Protein AF-A0A095WW84-F1 (afdb_monomer)

Radius of gyration: 26.19 Å; Cα contacts (8 Å, |Δi|>4): 298; chains: 1; bounding box: 49×63×88 Å

Mean predicted aligned error: 9.12 Å

Nearest PDB structures (foldseek):
  7bkb-assembly1_C  TM=4.449E-01  e=4.619E-02  Methanospirillum hungatei JF-1
  5odh-assembly1_C  TM=4.841E-01  e=8.451E-02  Methanothermococcus thermolithotrophicus DSM 2095
  5odc-assembly1_I  TM=5.673E-01  e=2.829E-01  Methanothermococcus thermolithotrophicus DSM 2095

Sequence (261 aa):
DHNAFEQLQKEIAPDNLEIGLRRPAAKPIPAATGFQFRHDDADFTTAVHRCTGVSKCRADNSGGGEFMCPSFNATKNEIDSTRGRARVLEELANGELIATWDDPRVTRALDLCLACKACAADCPAGIDMAKYRSEVYYRRYRGKVRPASHYLLGRLPVWTRLTATIPGMAAISNTAMKIPPIRNLAFKIAGIDARRQMPHLQSHLFNNWAPKHTCARKTSSVPRSDNGKKYVVLWADSFSQSINDEGARDMIEVLVLAGYT

pLDDT: mean 86.77, std 11.64, range [49.22, 96.88]

Structure (mmCIF, N/CA/C/O backbone):
data_AF-A0A095WW84-F1
#
_entry.id   AF-A0A095WW84-F1
#
loop_
_atom_site.group_PDB
_atom_site.id
_atom_site.type_symbol
_atom_site.label_atom_id
_atom_site.label_alt_id
_atom_site.label_comp_id
_atom_site.label_asym_id
_atom_site.label_entity_id
_atom_site.label_seq_id
_atom_site.pdbx_PDB_ins_code
_atom_site.Cartn_x
_atom_site.Cartn_y
_atom_site.Cartn_z
_atom_site.occupancy
_atom_site.B_iso_or_equiv
_atom_site.auth_seq_id
_atom_site.auth_comp_id
_atom_site.auth_asym_id
_atom_site.auth_atom_id
_atom_site.pdbx_PDB_model_num
ATOM 1 N N . ASP A 1 1 ? 6.947 -35.784 -57.162 1.00 61.34 1 ASP A N 1
ATOM 2 C CA . ASP A 1 1 ? 6.371 -34.640 -56.419 1.00 61.34 1 ASP A CA 1
ATOM 3 C C . ASP A 1 1 ? 6.353 -34.743 -54.898 1.00 61.34 1 ASP A C 1
ATOM 5 O O . ASP A 1 1 ? 6.076 -33.741 -54.255 1.00 61.34 1 ASP A O 1
ATOM 9 N N . HIS A 1 2 ? 6.726 -35.874 -54.286 1.00 61.28 2 HIS A N 1
ATOM 10 C CA . HIS A 1 2 ? 6.830 -35.958 -52.820 1.00 61.28 2 HIS A CA 1
ATOM 11 C C . HIS A 1 2 ? 7.947 -35.060 -52.250 1.00 61.28 2 HIS A C 1
ATOM 13 O O . HIS A 1 2 ? 7.729 -34.347 -51.279 1.00 61.28 2 HIS A O 1
ATOM 19 N N . ASN A 1 3 ? 9.093 -34.998 -52.944 1.00 72.69 3 ASN A N 1
ATOM 20 C CA . ASN A 1 3 ? 10.236 -34.164 -52.553 1.00 72.69 3 ASN A CA 1
ATOM 21 C C . ASN A 1 3 ? 9.911 -32.664 -52.520 1.00 72.69 3 ASN A C 1
ATOM 23 O O . ASN A 1 3 ? 10.323 -31.974 -51.599 1.00 72.69 3 ASN A O 1
ATOM 27 N N . ALA A 1 4 ? 9.145 -32.158 -53.493 1.00 73.50 4 ALA A N 1
ATOM 28 C CA . ALA A 1 4 ? 8.800 -30.736 -53.557 1.00 73.50 4 ALA A CA 1
ATOM 29 C C . ALA A 1 4 ? 7.886 -30.314 -52.394 1.00 73.50 4 ALA A C 1
ATOM 31 O O . ALA A 1 4 ? 8.023 -29.215 -51.864 1.00 73.50 4 ALA A O 1
ATOM 32 N N . PHE A 1 5 ? 6.986 -31.204 -51.966 1.00 74.31 5 PHE A N 1
ATOM 33 C CA . PHE A 1 5 ? 6.081 -30.955 -50.846 1.00 74.31 5 PHE A CA 1
ATOM 34 C C . PHE A 1 5 ? 6.809 -30.986 -49.493 1.00 74.31 5 PHE A C 1
ATOM 36 O O . PHE A 1 5 ? 6.546 -30.151 -48.632 1.00 74.31 5 PHE A O 1
ATOM 43 N N . GLU A 1 6 ? 7.771 -31.896 -49.323 1.00 75.88 6 GLU A N 1
ATOM 44 C CA . GLU A 1 6 ? 8.613 -31.987 -48.121 1.00 75.88 6 GLU A CA 1
ATOM 45 C C . GLU A 1 6 ? 9.547 -30.772 -47.977 1.00 75.88 6 GLU A C 1
ATOM 47 O O . GLU A 1 6 ? 9.794 -30.278 -46.874 1.00 75.88 6 GLU A O 1
ATOM 52 N N . GLN A 1 7 ? 10.028 -30.247 -49.107 1.00 73.88 7 GLN A N 1
ATOM 53 C CA . GLN A 1 7 ? 10.857 -29.044 -49.165 1.00 73.88 7 GLN A CA 1
ATOM 54 C C . GLN A 1 7 ? 10.047 -27.788 -48.814 1.00 73.88 7 GLN A C 1
ATOM 56 O O . GLN A 1 7 ? 10.469 -27.016 -47.957 1.00 73.88 7 GLN A O 1
ATOM 61 N N . LEU A 1 8 ? 8.832 -27.659 -49.362 1.00 73.06 8 LEU A N 1
ATOM 62 C CA . LEU A 1 8 ? 7.867 -26.619 -48.980 1.00 73.06 8 LEU A CA 1
ATOM 63 C C . LEU A 1 8 ? 7.474 -26.701 -47.499 1.00 73.06 8 LEU A C 1
ATOM 65 O O . LEU A 1 8 ? 7.369 -25.672 -46.837 1.00 73.06 8 LEU A O 1
ATOM 69 N N . GLN A 1 9 ? 7.296 -27.905 -46.944 1.00 72.56 9 GLN A N 1
ATOM 7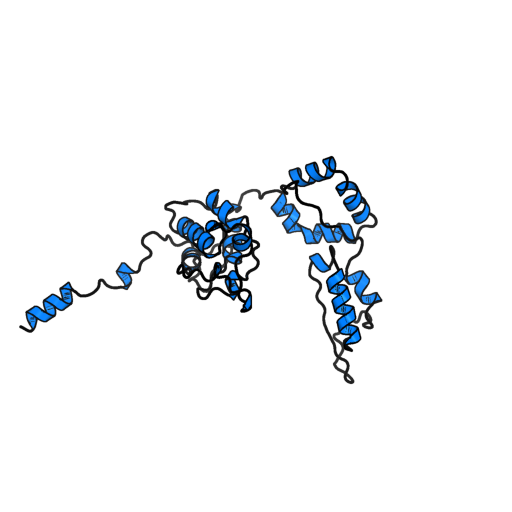0 C CA . GLN A 1 9 ? 7.023 -28.075 -45.514 1.00 72.56 9 GLN A CA 1
ATOM 71 C C . GLN A 1 9 ? 8.192 -27.638 -44.632 1.00 72.56 9 GLN A C 1
ATOM 73 O O . GLN A 1 9 ? 7.942 -27.094 -43.564 1.00 72.56 9 GLN A O 1
ATOM 78 N N . LYS A 1 10 ? 9.445 -27.838 -45.056 1.00 72.44 10 LYS A N 1
ATOM 79 C CA . LYS A 1 10 ? 10.624 -27.320 -44.344 1.00 72.44 10 LYS A CA 1
ATOM 80 C C . LYS A 1 10 ? 10.773 -25.805 -44.459 1.00 72.44 10 LYS A C 1
ATOM 82 O O . LYS A 1 10 ? 11.218 -25.187 -43.502 1.00 72.44 10 LYS A O 1
ATOM 87 N N . GLU A 1 11 ? 10.409 -25.221 -45.597 1.00 73.06 11 GLU A N 1
ATOM 88 C CA . GLU A 1 11 ? 10.490 -23.771 -45.825 1.00 73.06 11 GLU A CA 1
ATOM 89 C C . GLU A 1 11 ? 9.361 -22.991 -45.136 1.00 73.06 11 GLU A C 1
ATOM 91 O O . GLU A 1 11 ? 9.573 -21.859 -44.712 1.00 73.06 11 GLU A O 1
ATOM 96 N N . ILE A 1 12 ? 8.175 -23.595 -44.992 1.00 73.94 12 ILE A N 1
ATOM 97 C CA . ILE A 1 12 ? 7.017 -23.013 -44.286 1.00 73.94 12 ILE A CA 1
ATOM 98 C C . ILE A 1 12 ? 6.960 -23.486 -42.821 1.00 73.94 12 ILE A C 1
ATOM 100 O O . ILE A 1 12 ? 6.108 -23.030 -42.055 1.00 73.94 12 ILE A O 1
ATOM 104 N N . ALA A 1 13 ? 7.846 -24.402 -42.407 1.00 71.12 13 ALA A N 1
ATOM 105 C CA . ALA A 1 13 ? 7.902 -24.863 -41.026 1.00 71.12 13 ALA A CA 1
ATOM 106 C C . ALA A 1 13 ? 8.062 -23.640 -40.114 1.00 71.12 13 ALA A C 1
ATOM 108 O O . ALA A 1 13 ? 9.012 -22.876 -40.298 1.00 71.12 13 ALA A O 1
ATOM 109 N N . PRO A 1 14 ? 7.143 -23.421 -39.156 1.00 65.50 14 PRO A N 1
ATOM 110 C CA . PRO A 1 14 ? 7.291 -22.318 -38.228 1.00 65.50 14 PRO A CA 1
ATOM 111 C C . PRO A 1 14 ? 8.633 -22.470 -37.518 1.00 65.50 14 PRO A C 1
ATOM 113 O O . PRO A 1 14 ? 9.007 -23.587 -37.138 1.00 65.50 14 PRO A O 1
ATOM 116 N N . ASP A 1 15 ? 9.342 -21.353 -37.338 1.00 67.44 15 ASP A N 1
ATOM 117 C CA . ASP A 1 15 ? 10.521 -21.315 -36.481 1.00 67.44 15 ASP A CA 1
ATOM 118 C C . ASP A 1 15 ? 10.207 -22.051 -35.181 1.00 67.44 15 ASP A C 1
ATOM 120 O O . ASP A 1 15 ? 9.086 -21.961 -34.665 1.00 67.44 15 ASP A O 1
ATOM 124 N N . ASN A 1 16 ? 11.185 -22.791 -34.651 1.00 62.44 16 ASN A N 1
ATOM 125 C CA . ASN A 1 16 ? 10.994 -23.491 -33.389 1.00 62.44 16 ASN A CA 1
ATOM 126 C C . ASN A 1 16 ? 10.462 -22.481 -32.359 1.00 62.44 16 ASN A C 1
ATOM 128 O O . ASN A 1 16 ? 11.159 -21.529 -31.993 1.00 62.44 16 ASN A O 1
ATOM 132 N N . LEU A 1 17 ? 9.211 -22.684 -31.930 1.00 56.12 17 LEU A N 1
ATOM 133 C CA . LEU A 1 17 ? 8.488 -21.794 -31.024 1.00 56.12 17 LEU A CA 1
ATOM 134 C C . LEU A 1 17 ? 9.323 -21.503 -29.773 1.00 56.12 17 LEU A C 1
ATOM 136 O O . LEU A 1 17 ? 9.301 -20.388 -29.269 1.00 56.12 17 LEU A O 1
ATOM 140 N N . GLU A 1 18 ? 10.144 -22.450 -29.321 1.00 53.50 18 GLU A N 1
ATOM 141 C CA . GLU A 1 18 ? 11.030 -22.290 -28.164 1.00 53.50 18 GLU A CA 1
ATOM 142 C C . GLU A 1 18 ? 12.174 -21.280 -28.381 1.00 53.50 18 GLU A C 1
ATOM 144 O O . GLU A 1 18 ? 12.674 -20.683 -27.424 1.00 53.50 18 GLU A O 1
ATOM 149 N N . ILE A 1 19 ? 12.586 -21.065 -29.633 1.00 53.56 19 ILE A N 1
ATOM 150 C CA . ILE A 1 19 ? 13.643 -20.122 -30.021 1.00 53.56 19 ILE A CA 1
ATOM 151 C C . ILE A 1 19 ? 13.053 -18.714 -30.222 1.00 53.56 19 ILE A C 1
ATOM 153 O O . ILE A 1 19 ? 13.682 -17.732 -29.822 1.00 53.56 19 ILE A O 1
ATOM 157 N N . GLY A 1 20 ? 11.831 -18.614 -30.764 1.00 49.81 20 GLY A N 1
ATOM 158 C CA . GLY A 1 20 ? 11.140 -17.349 -31.065 1.00 49.81 20 GLY A CA 1
ATOM 159 C C . GLY A 1 20 ? 10.224 -16.791 -29.962 1.00 49.81 20 GLY A C 1
ATOM 160 O O . GLY A 1 20 ? 9.920 -15.602 -29.972 1.00 49.81 20 GLY A O 1
ATOM 161 N N . LEU A 1 21 ? 9.808 -17.599 -28.977 1.00 53.41 21 LEU A N 1
ATOM 162 C CA . LEU A 1 21 ? 8.986 -17.154 -27.832 1.00 53.41 21 LEU A CA 1
ATOM 163 C C . LEU A 1 21 ? 9.795 -16.461 -26.725 1.00 53.41 21 LEU A C 1
ATOM 165 O O . LEU A 1 21 ? 9.238 -16.063 -25.696 1.00 53.41 21 LEU A O 1
ATOM 169 N N . ARG A 1 22 ? 11.113 -16.309 -26.892 1.00 51.91 22 ARG A N 1
ATOM 170 C CA . ARG A 1 22 ? 11.933 -15.592 -25.914 1.00 51.91 22 ARG A CA 1
ATOM 171 C C . ARG A 1 22 ? 11.540 -14.127 -25.907 1.00 51.91 22 ARG A C 1
ATOM 173 O O . ARG A 1 22 ? 11.570 -13.474 -26.937 1.00 51.91 22 ARG A O 1
ATOM 180 N N . ARG A 1 23 ? 11.238 -13.615 -24.713 1.00 62.53 23 ARG A N 1
ATOM 181 C CA . ARG A 1 23 ? 11.139 -12.183 -24.405 1.00 62.53 23 ARG A CA 1
ATOM 182 C C . ARG A 1 23 ? 12.504 -11.552 -24.731 1.00 62.53 23 ARG A C 1
ATOM 184 O O . ARG A 1 23 ? 13.394 -11.654 -23.888 1.00 62.53 23 ARG A O 1
ATOM 191 N N . PRO A 1 24 ? 12.728 -10.951 -25.915 1.00 54.94 24 PRO A N 1
ATOM 192 C CA . PRO A 1 24 ? 14.089 -10.762 -26.432 1.00 54.94 24 PRO A CA 1
ATOM 193 C C . PRO A 1 24 ? 14.932 -9.812 -25.570 1.00 54.94 24 PRO A C 1
ATOM 195 O O . PRO A 1 24 ? 16.156 -9.896 -25.571 1.00 54.94 24 PRO A O 1
ATOM 198 N N . ALA A 1 25 ? 14.266 -8.943 -24.803 1.00 67.06 25 ALA A N 1
ATOM 199 C CA . ALA A 1 25 ? 14.881 -7.918 -23.970 1.00 67.06 25 ALA A CA 1
ATOM 200 C C . ALA A 1 25 ? 14.844 -8.203 -22.456 1.00 67.06 25 ALA A C 1
ATOM 202 O O . ALA A 1 25 ? 15.507 -7.504 -21.694 1.00 67.06 25 ALA A O 1
ATOM 203 N N . ALA A 1 26 ? 14.085 -9.199 -21.986 1.00 75.38 26 ALA A N 1
ATOM 204 C CA . ALA A 1 26 ? 13.805 -9.346 -20.557 1.00 75.38 26 ALA A CA 1
ATOM 205 C C . ALA A 1 26 ? 14.960 -10.054 -19.829 1.00 75.38 26 ALA A C 1
ATOM 207 O O . ALA A 1 26 ? 15.144 -11.266 -19.956 1.00 75.38 26 ALA A O 1
ATOM 208 N N . LYS A 1 27 ? 15.748 -9.305 -19.047 1.00 83.88 27 LYS A N 1
ATOM 209 C CA . LYS A 1 27 ? 16.863 -9.864 -18.268 1.00 83.88 27 LYS A CA 1
ATOM 210 C C . LYS A 1 27 ? 16.321 -10.561 -17.015 1.00 83.88 27 LYS A C 1
ATOM 212 O O . LYS A 1 27 ? 15.473 -9.975 -16.342 1.00 83.88 27 LYS A O 1
ATOM 217 N N . PRO A 1 28 ? 16.805 -11.761 -16.645 1.00 89.69 28 PRO A N 1
ATOM 218 C CA . PRO A 1 28 ? 16.425 -12.388 -15.382 1.00 89.69 28 PRO A CA 1
ATOM 219 C C . PRO A 1 28 ? 16.780 -11.498 -14.186 1.00 89.69 28 PRO A C 1
ATOM 221 O O . PRO A 1 28 ? 17.903 -10.999 -14.073 1.00 89.69 28 PRO A O 1
ATOM 224 N N . ILE A 1 29 ? 15.829 -11.318 -13.274 1.00 92.25 29 ILE A N 1
ATOM 225 C CA . ILE A 1 29 ? 15.988 -10.605 -12.007 1.00 92.25 29 ILE A CA 1
ATOM 226 C C . ILE A 1 29 ? 15.640 -11.603 -10.894 1.00 92.25 29 ILE A C 1
ATOM 228 O O . ILE A 1 29 ? 14.519 -11.596 -10.371 1.00 92.25 29 ILE A O 1
ATOM 232 N N . PRO A 1 30 ? 16.601 -12.456 -10.492 1.00 92.62 30 PRO A N 1
ATOM 233 C CA . PRO A 1 30 ? 16.337 -13.492 -9.509 1.00 92.62 30 PRO A CA 1
ATOM 234 C C . PRO A 1 30 ? 15.879 -12.889 -8.180 1.00 92.62 30 PRO A C 1
ATOM 236 O O . PRO A 1 30 ? 16.244 -11.763 -7.794 1.00 92.62 30 PRO A O 1
ATOM 239 N N . ALA A 1 31 ? 15.070 -13.666 -7.469 1.00 87.31 31 ALA A N 1
ATOM 240 C CA . ALA A 1 31 ? 14.654 -13.396 -6.112 1.00 87.31 31 ALA A CA 1
ATOM 241 C C . ALA A 1 31 ? 15.889 -13.118 -5.250 1.00 87.31 31 ALA A C 1
ATOM 243 O O . ALA A 1 31 ? 16.888 -13.835 -5.277 1.00 87.31 31 ALA A O 1
ATOM 244 N N . ALA A 1 32 ? 15.825 -12.025 -4.498 1.00 78.56 32 ALA A N 1
ATOM 245 C CA . ALA A 1 32 ? 16.851 -11.670 -3.529 1.00 78.56 32 ALA A CA 1
ATOM 246 C C . ALA A 1 32 ? 16.377 -12.076 -2.124 1.00 78.56 32 ALA A C 1
ATOM 248 O O . ALA A 1 32 ? 15.423 -12.828 -1.951 1.00 78.56 32 ALA A O 1
ATOM 249 N N . THR A 1 33 ? 16.967 -11.484 -1.090 1.00 82.81 33 THR A N 1
ATOM 250 C CA . THR A 1 33 ? 16.473 -11.523 0.299 1.00 82.81 33 THR A CA 1
ATOM 251 C C . THR A 1 33 ? 15.067 -10.914 0.500 1.00 82.81 33 THR A C 1
ATOM 253 O O . THR A 1 33 ? 14.604 -10.825 1.632 1.00 82.81 33 THR A O 1
ATOM 256 N N . GLY A 1 34 ? 14.408 -10.460 -0.572 1.00 85.94 34 GLY A N 1
ATOM 257 C CA . GLY A 1 34 ? 13.027 -9.980 -0.594 1.00 85.94 34 GLY A CA 1
ATOM 258 C C . GLY A 1 34 ? 12.025 -11.102 -0.885 1.00 85.94 34 GLY A C 1
ATOM 259 O O . GLY A 1 34 ? 12.078 -12.179 -0.288 1.00 85.94 34 GLY A O 1
ATOM 260 N N . PHE A 1 35 ? 11.081 -10.853 -1.795 1.00 93.88 35 PHE A N 1
ATOM 261 C CA . PHE A 1 35 ? 10.114 -11.876 -2.196 1.00 93.88 35 PHE A CA 1
ATOM 262 C C . PHE A 1 35 ? 10.771 -13.003 -3.002 1.00 93.88 35 PHE A C 1
ATOM 264 O O . PHE A 1 35 ? 11.618 -12.768 -3.856 1.00 93.88 35 PHE A O 1
ATOM 271 N N . GLN A 1 36 ? 10.318 -14.233 -2.747 1.00 93.12 36 GLN A N 1
ATOM 272 C CA . GLN A 1 36 ? 10.863 -15.459 -3.343 1.00 93.12 36 GLN A CA 1
ATOM 273 C C . GLN A 1 36 ? 10.260 -15.830 -4.703 1.00 93.12 36 GLN A C 1
ATOM 275 O O . GLN A 1 36 ? 10.740 -16.769 -5.313 1.00 93.12 36 GLN A O 1
ATOM 280 N N . PHE A 1 37 ? 9.181 -15.169 -5.145 1.00 94.38 37 PHE A N 1
ATOM 281 C CA . PHE A 1 37 ? 8.544 -15.404 -6.456 1.00 94.38 37 PHE A CA 1
ATOM 282 C C . PHE A 1 37 ? 8.373 -16.897 -6.826 1.00 94.38 37 PHE A C 1
ATOM 284 O O . PHE A 1 37 ? 8.655 -17.323 -7.937 1.00 94.38 37 PHE A O 1
ATOM 291 N N . ARG A 1 38 ? 7.902 -17.714 -5.869 1.00 92.94 38 ARG A N 1
ATOM 292 C CA . ARG A 1 38 ? 7.884 -19.191 -5.973 1.00 92.94 38 ARG A CA 1
ATOM 293 C C . ARG A 1 38 ? 7.082 -19.759 -7.149 1.00 92.94 38 ARG A C 1
ATOM 295 O O . ARG A 1 38 ? 7.321 -20.891 -7.534 1.00 92.94 38 ARG A O 1
ATOM 302 N N . HIS A 1 39 ? 6.121 -19.006 -7.674 1.00 92.12 39 HIS A N 1
ATOM 303 C CA . HIS A 1 39 ? 5.296 -19.414 -8.818 1.00 92.12 39 HIS A CA 1
ATOM 304 C C . HIS A 1 39 ? 5.827 -18.862 -10.153 1.00 92.12 39 HIS A C 1
ATOM 306 O O . HIS A 1 39 ? 5.143 -18.939 -11.168 1.00 92.12 39 HIS A O 1
ATOM 312 N N . ASP A 1 40 ? 6.998 -18.233 -10.127 1.00 94.00 40 ASP A N 1
ATOM 313 C CA . ASP A 1 40 ? 7.625 -17.501 -11.228 1.00 94.00 40 ASP A CA 1
ATOM 314 C C . ASP A 1 40 ? 9.102 -17.888 -11.339 1.00 94.00 40 ASP A C 1
ATOM 316 O O . ASP A 1 40 ? 9.949 -17.029 -11.550 1.00 94.00 40 ASP A O 1
ATOM 320 N N . ASP A 1 41 ? 9.428 -19.153 -11.056 1.00 92.25 41 ASP A N 1
ATOM 321 C CA . ASP A 1 41 ? 10.799 -19.681 -11.093 1.00 92.25 41 ASP A CA 1
ATOM 322 C C . ASP A 1 41 ? 11.805 -18.871 -10.257 1.00 92.25 41 ASP A C 1
ATOM 324 O O . ASP A 1 41 ? 12.984 -18.755 -10.583 1.00 92.25 41 ASP A O 1
ATOM 328 N N . ALA A 1 42 ? 11.319 -18.302 -9.148 1.00 94.94 42 ALA A N 1
ATOM 329 C CA . ALA A 1 42 ? 12.070 -17.397 -8.289 1.00 94.94 42 ALA A CA 1
ATOM 330 C C . ALA A 1 42 ? 12.643 -16.176 -9.033 1.00 94.94 42 ALA A C 1
ATOM 332 O O . ALA A 1 42 ? 13.725 -15.697 -8.701 1.00 94.94 42 ALA A O 1
ATOM 333 N N . ASP A 1 43 ? 11.904 -15.636 -10.002 1.00 94.12 43 ASP A N 1
ATOM 334 C CA . ASP A 1 43 ? 12.330 -14.526 -10.849 1.00 94.12 43 ASP A CA 1
ATOM 335 C C . ASP A 1 43 ? 11.273 -13.407 -10.919 1.00 94.12 43 ASP A C 1
ATOM 337 O O . ASP A 1 43 ? 10.100 -13.609 -11.244 1.00 94.12 43 ASP A O 1
ATOM 341 N N . PHE A 1 44 ? 11.700 -12.179 -10.613 1.00 94.81 44 PHE A N 1
ATOM 342 C CA . PHE A 1 44 ? 10.836 -11.000 -10.674 1.00 94.81 44 PHE A CA 1
ATOM 343 C C . PHE A 1 44 ? 10.429 -10.678 -12.114 1.00 94.81 44 PHE A C 1
ATOM 345 O O . PHE A 1 44 ? 9.288 -10.273 -12.347 1.00 94.81 44 PHE A O 1
ATOM 352 N N . THR A 1 45 ? 11.335 -10.885 -13.074 1.00 93.69 45 THR A N 1
ATOM 353 C CA . THR A 1 45 ? 11.070 -10.658 -14.499 1.00 93.69 45 THR A CA 1
ATOM 354 C C . THR A 1 45 ? 9.952 -11.582 -14.979 1.00 93.69 45 THR A C 1
ATOM 356 O O . THR A 1 45 ? 8.983 -11.142 -15.597 1.00 93.69 45 THR A O 1
ATOM 359 N N . THR A 1 46 ? 9.999 -12.858 -14.614 1.00 93.31 46 THR A N 1
ATOM 360 C CA . THR A 1 46 ? 8.921 -13.817 -14.878 1.00 93.31 46 THR A CA 1
ATOM 361 C C . THR A 1 46 ? 7.578 -13.343 -14.325 1.00 93.31 46 THR A C 1
ATOM 363 O O . THR A 1 46 ? 6.599 -13.308 -15.077 1.00 93.31 46 THR A O 1
ATOM 366 N N . ALA A 1 47 ? 7.561 -12.851 -13.083 1.00 95.25 47 ALA A N 1
ATOM 367 C CA . ALA A 1 47 ? 6.350 -12.382 -12.418 1.00 95.25 47 ALA A CA 1
ATOM 368 C C . ALA A 1 47 ? 5.697 -11.158 -13.084 1.00 95.25 47 ALA A C 1
ATOM 370 O O . ALA A 1 47 ? 4.488 -11.166 -13.326 1.00 95.25 47 ALA A O 1
ATOM 371 N N . VAL A 1 48 ? 6.457 -10.101 -13.392 1.00 94.50 48 VAL A N 1
ATOM 372 C CA . VAL A 1 48 ? 5.875 -8.852 -13.934 1.00 94.50 48 VAL A CA 1
ATOM 373 C C . VAL A 1 48 ? 5.315 -9.026 -15.344 1.00 94.50 48 VAL A C 1
ATOM 375 O O . VAL A 1 48 ? 4.289 -8.437 -15.675 1.00 94.50 48 VAL A O 1
ATOM 378 N N . HIS A 1 49 ? 5.922 -9.909 -16.132 1.00 93.44 49 HIS A N 1
ATOM 379 C CA . HIS A 1 49 ? 5.505 -10.227 -17.497 1.00 93.44 49 HIS A CA 1
ATOM 380 C C . HIS A 1 49 ? 4.368 -11.256 -17.583 1.00 93.44 49 HIS A C 1
ATOM 382 O O . HIS A 1 49 ? 4.025 -11.702 -18.677 1.00 93.44 49 HIS A O 1
ATOM 388 N N . ARG A 1 50 ? 3.745 -11.644 -16.463 1.00 93.62 50 ARG A N 1
ATOM 389 C CA . ARG A 1 50 ? 2.466 -12.367 -16.523 1.00 93.62 50 ARG A CA 1
ATOM 390 C C . ARG A 1 50 ? 1.361 -11.525 -17.161 1.00 93.62 50 ARG A C 1
ATOM 392 O O . ARG A 1 50 ? 0.381 -12.068 -17.658 1.00 93.62 50 ARG A O 1
ATOM 399 N N . CYS A 1 51 ? 1.485 -10.198 -17.127 1.00 94.50 51 CYS A N 1
ATOM 400 C CA . CYS A 1 51 ? 0.465 -9.291 -17.626 1.00 94.50 51 CYS A CA 1
ATOM 401 C C . CYS A 1 51 ? 0.321 -9.433 -19.146 1.00 94.50 51 CYS A C 1
ATOM 403 O O . CYS A 1 51 ? 1.171 -9.001 -19.911 1.00 94.50 51 CYS A O 1
ATOM 405 N N . THR A 1 52 ? -0.809 -9.979 -19.591 1.00 91.88 52 THR A N 1
ATOM 406 C CA . THR A 1 52 ? -1.125 -10.137 -21.021 1.00 91.88 52 THR A CA 1
ATOM 407 C C . THR A 1 52 ? -1.806 -8.912 -21.637 1.00 91.88 52 THR A C 1
ATOM 409 O O . THR A 1 52 ? -2.172 -8.921 -22.806 1.00 91.88 52 THR A O 1
ATOM 412 N N . GLY A 1 53 ? -2.040 -7.848 -20.859 1.00 91.31 53 GLY A N 1
ATOM 413 C CA . GLY A 1 53 ? -2.659 -6.616 -21.364 1.00 91.31 53 GLY A CA 1
ATOM 414 C C . GLY A 1 53 ? -4.188 -6.655 -21.532 1.00 91.31 53 GLY A C 1
ATOM 415 O O . GLY A 1 53 ? -4.767 -5.652 -21.950 1.00 91.31 53 GLY A O 1
ATOM 416 N N . VAL A 1 54 ? -4.860 -7.738 -21.116 1.00 91.50 54 VAL A N 1
ATOM 417 C CA . VAL A 1 54 ? -6.329 -7.947 -21.183 1.00 91.50 54 VAL A CA 1
ATOM 418 C C . VAL A 1 54 ? -7.185 -6.835 -20.554 1.00 91.50 54 VAL A C 1
ATOM 420 O O . VAL A 1 54 ? -8.366 -6.710 -20.848 1.00 91.50 54 VAL A O 1
ATOM 423 N N . SER A 1 55 ? -6.606 -5.971 -19.715 1.00 89.56 55 SER A N 1
ATOM 424 C CA . SER A 1 55 ? -7.260 -4.739 -19.238 1.00 89.56 55 SER A CA 1
ATOM 425 C C . SER A 1 55 ? -8.489 -4.923 -18.337 1.00 89.56 55 SER A C 1
ATOM 427 O O . SER A 1 55 ? -9.165 -3.935 -18.058 1.00 89.56 55 SER A O 1
ATOM 429 N N . LYS A 1 56 ? -8.730 -6.120 -17.776 1.00 89.88 56 LYS A N 1
ATOM 430 C CA . LYS A 1 56 ? -9.800 -6.353 -16.780 1.00 89.88 56 LYS A CA 1
ATOM 431 C C . LYS A 1 56 ? -9.749 -5.356 -15.615 1.00 89.88 56 LYS A C 1
ATOM 433 O O . LYS A 1 56 ? -10.770 -4.842 -15.193 1.00 89.88 56 LYS A O 1
ATOM 438 N N . CYS A 1 57 ? -8.549 -4.976 -15.171 1.00 90.62 57 CYS A N 1
ATOM 439 C CA . CYS A 1 57 ? -8.340 -3.999 -14.094 1.00 90.62 57 CYS A CA 1
ATOM 440 C C . CYS A 1 57 ? -8.856 -2.571 -14.378 1.00 90.62 57 CYS A C 1
ATOM 442 O O . CYS A 1 57 ? -8.788 -1.719 -13.487 1.00 90.62 57 CYS A O 1
ATOM 444 N N . ARG A 1 58 ? -9.271 -2.287 -15.620 1.00 90.56 58 ARG A N 1
ATOM 445 C CA . ARG A 1 58 ? -9.856 -1.014 -16.066 1.00 90.56 58 ARG A CA 1
ATOM 446 C C . ARG A 1 58 ? -11.356 -1.116 -16.330 1.00 90.56 58 ARG A C 1
ATOM 448 O O . ARG A 1 58 ? -11.989 -0.076 -16.475 1.00 90.56 58 ARG A O 1
ATOM 455 N N . ALA A 1 59 ? -11.887 -2.329 -16.466 1.00 88.25 59 ALA A N 1
ATOM 456 C CA . ALA A 1 59 ? -13.295 -2.538 -16.750 1.00 88.25 59 ALA A CA 1
ATOM 457 C C . ALA A 1 59 ? -14.126 -2.119 -15.534 1.00 88.25 59 ALA A C 1
ATOM 459 O O . ALA A 1 59 ? -13.763 -2.421 -14.394 1.00 88.25 59 ALA A O 1
ATOM 460 N N . ASP A 1 60 ? -15.213 -1.388 -15.775 1.00 84.88 60 ASP A N 1
ATOM 461 C CA . ASP A 1 60 ? -16.173 -1.066 -14.725 1.00 84.88 60 ASP A CA 1
ATOM 462 C C . ASP A 1 60 ? -17.142 -2.226 -14.547 1.00 84.88 60 ASP A C 1
ATOM 464 O O . ASP A 1 60 ? -18.212 -2.275 -15.145 1.00 84.88 60 ASP A O 1
ATOM 468 N N . ASN A 1 61 ? -16.716 -3.178 -13.725 1.00 81.88 61 ASN A N 1
ATOM 469 C CA . ASN A 1 61 ? -17.486 -4.365 -13.378 1.00 81.88 61 ASN A CA 1
ATOM 470 C C . ASN A 1 61 ? -17.931 -4.318 -11.908 1.00 81.88 61 ASN A C 1
ATOM 472 O O . ASN A 1 61 ? -18.166 -5.352 -11.281 1.00 81.88 61 ASN A O 1
ATOM 476 N N . SER A 1 62 ? -18.061 -3.105 -11.357 1.00 75.88 62 SER A N 1
ATOM 477 C CA . SER A 1 62 ? -18.438 -2.874 -9.959 1.00 75.88 62 SER A CA 1
ATOM 478 C C . SER A 1 62 ? -19.792 -3.503 -9.601 1.00 75.88 62 SER A C 1
ATOM 480 O O . SER A 1 62 ? -19.949 -4.038 -8.505 1.00 75.88 62 SER A O 1
ATOM 482 N N . GLY A 1 63 ? -20.738 -3.546 -10.548 1.00 77.25 63 GLY A N 1
ATOM 483 C CA . GLY A 1 63 ? -22.027 -4.233 -10.388 1.00 77.25 63 GLY A CA 1
ATOM 484 C C . GLY A 1 63 ? -21.938 -5.763 -10.276 1.00 77.25 63 GLY A C 1
ATOM 485 O O . GLY A 1 63 ? -22.863 -6.383 -9.761 1.00 77.25 63 GLY A O 1
ATOM 486 N N . GLY A 1 64 ? -20.833 -6.374 -10.718 1.00 78.88 64 GLY A N 1
ATOM 487 C CA . GLY A 1 64 ? -20.565 -7.813 -10.603 1.00 78.88 64 GLY A CA 1
ATOM 488 C C . GLY A 1 64 ? -19.703 -8.195 -9.396 1.00 78.88 64 GLY A C 1
ATOM 489 O O . GLY A 1 64 ? -19.304 -9.350 -9.282 1.00 78.88 64 GLY A O 1
ATOM 490 N N . GLY A 1 65 ? -19.377 -7.237 -8.518 1.00 77.44 65 GLY A N 1
ATOM 491 C CA . GLY A 1 65 ? -18.470 -7.449 -7.385 1.00 77.44 65 GLY A CA 1
ATOM 492 C C . GLY A 1 65 ? -16.989 -7.533 -7.769 1.00 77.44 65 GLY A C 1
ATOM 493 O O . GLY A 1 65 ? -16.163 -7.852 -6.917 1.00 77.44 65 GLY A O 1
ATOM 494 N N . GLU A 1 66 ? -16.640 -7.242 -9.025 1.00 78.06 66 GLU A N 1
ATOM 495 C CA . GLU A 1 66 ? -15.255 -7.242 -9.493 1.00 78.06 66 GLU A CA 1
ATOM 496 C C . GLU A 1 66 ? -14.584 -5.882 -9.282 1.00 78.06 66 GLU A C 1
ATOM 498 O O . GLU A 1 66 ? -15.216 -4.820 -9.273 1.00 78.06 66 GLU A O 1
ATOM 503 N N . PHE A 1 67 ? -13.263 -5.904 -9.143 1.00 83.44 67 PHE A N 1
ATOM 504 C CA . PHE A 1 67 ? -12.507 -4.731 -8.756 1.00 83.44 67 PHE A CA 1
ATOM 505 C C . PHE A 1 67 ? -11.921 -3.930 -9.924 1.00 83.44 67 PHE A C 1
ATOM 507 O O . PHE A 1 67 ? -11.094 -4.412 -10.705 1.00 83.44 67 PHE A O 1
ATOM 514 N N . MET A 1 68 ? -12.209 -2.627 -9.929 1.00 89.62 68 MET A N 1
ATOM 515 C CA . MET A 1 68 ? -11.417 -1.628 -10.650 1.00 89.62 68 MET A CA 1
ATOM 516 C C . MET A 1 68 ? -10.336 -1.037 -9.734 1.00 89.62 68 MET A C 1
ATOM 518 O O . MET A 1 68 ? -10.593 -0.712 -8.575 1.00 89.62 68 MET A O 1
ATOM 522 N N . CYS A 1 69 ? -9.122 -0.819 -10.261 1.00 91.31 69 CYS A N 1
ATOM 523 C CA . CYS A 1 69 ? -8.065 -0.159 -9.490 1.00 91.31 69 CYS A CA 1
ATOM 524 C C . CYS A 1 69 ? -8.519 1.233 -8.992 1.00 91.31 69 CYS A C 1
ATOM 526 O O . CYS A 1 69 ? -8.883 2.061 -9.827 1.00 91.31 69 CYS A O 1
ATOM 528 N N . PRO A 1 70 ? -8.441 1.570 -7.686 1.00 91.81 70 PRO A N 1
ATOM 529 C CA . PRO A 1 70 ? -9.054 2.787 -7.156 1.00 91.81 70 PRO A CA 1
ATOM 530 C C . PRO A 1 70 ? -8.279 4.028 -7.591 1.00 91.81 70 PRO A C 1
ATOM 532 O O . PRO A 1 70 ? -8.874 5.071 -7.840 1.00 91.81 70 PRO A O 1
ATOM 535 N N . SER A 1 71 ? -6.954 3.904 -7.742 1.00 93.44 71 SER A N 1
ATOM 536 C CA . SER A 1 71 ? -6.106 4.964 -8.286 1.00 93.44 71 SER A CA 1
ATOM 537 C C . SER A 1 71 ? -6.524 5.301 -9.715 1.00 93.44 71 SER A C 1
ATOM 539 O O . SER A 1 71 ? -6.778 6.461 -10.007 1.00 93.44 71 SER A O 1
ATOM 541 N N . PHE A 1 72 ? -6.674 4.289 -10.578 1.00 93.81 72 PHE A N 1
ATOM 542 C CA . PHE A 1 72 ? -7.172 4.487 -11.939 1.00 93.81 72 PHE A CA 1
ATOM 543 C C . PHE A 1 72 ? -8.602 5.023 -11.948 1.00 93.81 72 PHE A C 1
ATOM 545 O O . PHE A 1 72 ? -8.910 5.900 -12.744 1.00 93.81 72 PHE A O 1
ATOM 552 N N . ASN A 1 73 ? -9.476 4.545 -11.060 1.00 92.56 73 ASN A N 1
ATOM 553 C CA . ASN A 1 73 ? -10.839 5.051 -10.989 1.00 92.56 73 ASN A CA 1
ATOM 554 C C . ASN A 1 73 ? -10.865 6.558 -10.676 1.00 92.56 73 ASN A C 1
ATOM 556 O O . ASN A 1 73 ? -11.636 7.293 -11.286 1.00 92.56 73 ASN A O 1
ATOM 560 N N . ALA A 1 74 ? -9.979 7.016 -9.787 1.00 93.75 74 ALA A N 1
ATOM 561 C CA . ALA A 1 74 ? -9.859 8.421 -9.416 1.00 93.75 74 ALA A CA 1
ATOM 562 C C . ALA A 1 74 ? -9.168 9.285 -10.485 1.00 93.75 74 ALA A C 1
ATOM 564 O O . ALA A 1 74 ? -9.590 10.415 -10.712 1.00 93.75 74 ALA A O 1
ATOM 565 N N . THR A 1 75 ? -8.101 8.794 -11.124 1.00 94.69 75 THR A N 1
ATOM 566 C CA . THR A 1 75 ? -7.278 9.616 -12.033 1.00 94.69 75 THR A CA 1
ATOM 567 C C . THR A 1 75 ? -7.627 9.453 -13.506 1.00 94.69 75 THR A C 1
ATOM 569 O O . THR A 1 75 ? -7.311 10.333 -14.300 1.00 94.69 75 THR A O 1
ATOM 572 N N . LYS A 1 76 ? -8.214 8.312 -13.885 1.00 93.44 76 LYS A N 1
ATOM 573 C CA . LYS A 1 76 ? -8.430 7.842 -15.266 1.00 93.44 76 LYS A CA 1
ATOM 574 C C . LYS A 1 76 ? -7.157 7.787 -16.128 1.00 93.44 76 LYS A C 1
ATOM 576 O O . LYS A 1 76 ? -7.234 7.556 -17.333 1.00 93.44 76 LYS A O 1
ATOM 581 N N . ASN A 1 77 ? -5.979 7.912 -15.515 1.00 94.62 77 ASN A N 1
ATOM 582 C CA . ASN A 1 77 ? -4.692 7.833 -16.196 1.00 94.62 77 ASN A CA 1
ATOM 583 C C . ASN A 1 77 ? -4.224 6.384 -16.282 1.00 94.62 77 ASN A C 1
ATOM 585 O O . ASN A 1 77 ? -4.102 5.705 -15.266 1.00 94.62 77 ASN A O 1
ATOM 589 N N . GLU A 1 78 ? -3.876 5.922 -17.482 1.00 93.94 78 GLU A N 1
ATOM 590 C CA . GLU A 1 78 ? -3.501 4.524 -17.724 1.00 93.94 78 GLU A CA 1
ATOM 591 C C . GLU A 1 78 ? -2.393 4.009 -16.792 1.00 93.94 78 GLU A C 1
ATOM 593 O O . GLU A 1 78 ? -2.470 2.875 -16.315 1.00 93.94 78 GLU A O 1
ATOM 598 N N . ILE A 1 79 ? -1.402 4.855 -16.493 1.00 94.00 79 ILE A N 1
ATOM 599 C CA . ILE A 1 79 ? -0.264 4.530 -15.623 1.00 94.00 79 ILE A CA 1
ATOM 600 C C . ILE A 1 79 ? -0.684 4.132 -14.199 1.00 94.00 79 ILE A C 1
ATOM 602 O O . ILE A 1 79 ? 0.032 3.383 -13.541 1.00 94.00 79 ILE A O 1
ATOM 606 N N . ASP A 1 80 ? -1.854 4.584 -13.737 1.00 94.88 80 ASP A N 1
ATOM 607 C CA . ASP A 1 80 ? -2.384 4.292 -12.403 1.00 94.88 80 ASP A CA 1
ATOM 608 C C . ASP A 1 80 ? -3.203 2.994 -12.348 1.00 94.88 80 ASP A C 1
ATOM 610 O O . ASP A 1 80 ? -3.631 2.570 -11.269 1.00 94.88 80 ASP A O 1
ATOM 614 N N . SER A 1 81 ? -3.415 2.338 -13.492 1.00 94.69 81 SER A N 1
ATOM 615 C CA . SER A 1 81 ? -4.042 1.020 -13.564 1.00 94.69 81 SER A CA 1
ATOM 616 C C . SER A 1 81 ? -3.043 -0.098 -13.253 1.00 94.69 81 SER A C 1
ATOM 618 O O . SER A 1 81 ? -1.827 0.074 -13.344 1.00 94.69 81 SER A O 1
ATOM 620 N N . THR A 1 82 ? -3.542 -1.290 -12.915 1.00 95.25 82 THR A N 1
ATOM 621 C CA . THR A 1 82 ? -2.683 -2.473 -12.739 1.00 95.25 82 THR A CA 1
ATOM 622 C C . THR A 1 82 ? -1.889 -2.781 -14.010 1.00 95.25 82 THR A C 1
ATOM 624 O O . THR A 1 82 ? -0.698 -3.056 -13.917 1.00 95.25 82 THR A O 1
ATOM 627 N N . ARG A 1 83 ? -2.521 -2.681 -15.189 1.00 95.38 83 ARG A N 1
ATOM 628 C CA . ARG A 1 83 ? -1.865 -2.887 -16.488 1.00 95.38 83 ARG A CA 1
ATOM 629 C C . ARG A 1 83 ? -0.757 -1.865 -16.725 1.00 95.38 83 ARG A C 1
ATOM 631 O O . ARG A 1 83 ? 0.359 -2.253 -17.045 1.00 95.38 83 ARG A O 1
ATOM 638 N N . GLY A 1 84 ? -1.045 -0.577 -16.542 1.00 95.44 84 GLY A N 1
ATOM 639 C CA . GLY A 1 84 ? -0.055 0.485 -16.733 1.00 95.44 84 GLY A CA 1
ATOM 640 C C . GLY A 1 84 ? 1.150 0.327 -15.808 1.00 95.44 84 GLY A C 1
ATOM 641 O O . GLY A 1 84 ? 2.291 0.434 -16.252 1.00 95.44 84 GLY A O 1
ATOM 642 N N . ARG A 1 85 ? 0.915 -0.025 -14.538 1.00 96.75 85 ARG A N 1
ATOM 643 C CA . ARG A 1 85 ? 1.990 -0.336 -13.584 1.00 96.75 85 ARG A CA 1
ATOM 644 C C . ARG A 1 85 ? 2.788 -1.567 -13.985 1.00 96.75 85 ARG A C 1
ATOM 646 O O . ARG A 1 85 ? 4.009 -1.524 -13.904 1.00 96.75 85 ARG A O 1
ATOM 653 N N . ALA A 1 86 ? 2.119 -2.636 -14.418 1.00 96.06 86 ALA A N 1
ATOM 654 C CA . ALA A 1 86 ? 2.794 -3.834 -14.905 1.00 96.06 86 ALA A CA 1
ATOM 655 C C . ALA A 1 86 ? 3.713 -3.480 -16.074 1.00 96.06 86 ALA A C 1
ATOM 657 O O . ALA A 1 86 ? 4.892 -3.802 -16.015 1.00 96.06 86 ALA A O 1
ATOM 658 N N . ARG A 1 87 ? 3.236 -2.676 -17.034 1.00 94.81 87 ARG A N 1
ATOM 659 C CA . ARG A 1 87 ? 4.057 -2.244 -18.166 1.00 94.81 87 ARG A CA 1
ATOM 660 C C . ARG A 1 87 ? 5.299 -1.460 -17.744 1.00 94.81 87 ARG A C 1
ATOM 662 O O . ARG A 1 87 ? 6.379 -1.706 -18.259 1.00 94.81 87 ARG A O 1
ATOM 669 N N . VAL A 1 88 ? 5.181 -0.548 -16.779 1.00 95.69 88 VAL A N 1
ATOM 670 C CA . VAL A 1 88 ? 6.346 0.182 -16.241 1.00 95.69 88 VAL A CA 1
ATOM 671 C C . VAL A 1 88 ? 7.359 -0.768 -15.589 1.00 95.69 88 VAL A C 1
ATOM 673 O O . VAL A 1 88 ? 8.563 -0.543 -15.685 1.00 95.69 88 VAL A O 1
ATOM 676 N N . LEU A 1 89 ? 6.892 -1.831 -14.932 1.00 95.62 89 LEU A N 1
ATOM 677 C CA . LEU A 1 89 ? 7.766 -2.829 -14.316 1.00 95.62 89 LEU A CA 1
ATOM 678 C C . LEU A 1 89 ? 8.359 -3.823 -15.322 1.00 95.62 89 LEU A C 1
ATOM 680 O O . LEU A 1 89 ? 9.478 -4.277 -15.110 1.00 95.62 89 LEU A O 1
ATOM 684 N N . GLU A 1 90 ? 7.658 -4.122 -16.413 1.00 93.94 90 GLU A N 1
ATOM 685 C CA . GLU A 1 90 ? 8.210 -4.843 -17.566 1.00 93.94 90 GLU A CA 1
ATOM 686 C C . GLU A 1 90 ? 9.356 -4.043 -18.196 1.00 93.94 90 GLU A C 1
ATOM 688 O O . GLU A 1 90 ? 10.430 -4.588 -18.417 1.00 93.94 90 GLU A O 1
ATOM 693 N N . GLU A 1 91 ? 9.183 -2.732 -18.406 1.00 93.44 91 GLU A N 1
ATOM 694 C CA . GLU A 1 91 ? 10.261 -1.864 -18.908 1.00 93.44 91 GLU A CA 1
ATOM 695 C C . GLU A 1 91 ? 11.467 -1.830 -17.959 1.00 93.44 91 GLU A C 1
ATOM 697 O O . GLU A 1 91 ? 12.609 -1.861 -18.414 1.00 93.44 91 GLU A O 1
ATOM 702 N N . LEU A 1 92 ? 11.221 -1.823 -16.642 1.00 93.88 92 LEU A N 1
ATOM 703 C CA . LEU A 1 92 ? 12.271 -1.950 -15.627 1.00 93.88 92 LEU A CA 1
ATOM 704 C C . LEU A 1 92 ? 13.007 -3.298 -15.715 1.00 93.88 92 LEU A C 1
ATOM 706 O O . LEU A 1 92 ? 14.214 -3.350 -15.490 1.00 93.88 92 LEU A O 1
ATOM 710 N N . ALA A 1 93 ? 12.290 -4.384 -16.013 1.00 92.62 93 ALA A N 1
ATOM 711 C CA . ALA A 1 93 ? 12.861 -5.722 -16.142 1.00 92.62 93 ALA A CA 1
ATOM 712 C C . ALA A 1 93 ? 13.643 -5.914 -17.453 1.00 92.62 93 ALA A C 1
ATOM 714 O O . ALA A 1 93 ? 14.686 -6.570 -17.470 1.00 92.62 93 ALA A O 1
ATOM 715 N N . ASN A 1 94 ? 13.175 -5.294 -18.537 1.00 89.69 94 ASN A N 1
ATOM 716 C CA . ASN A 1 94 ? 13.879 -5.255 -19.816 1.00 89.69 94 ASN A CA 1
ATOM 717 C C . ASN A 1 94 ? 15.160 -4.412 -19.725 1.00 89.69 94 ASN A C 1
ATOM 719 O O . ASN A 1 94 ? 16.199 -4.756 -20.291 1.00 89.69 94 ASN A O 1
ATOM 723 N N . GLY A 1 95 ? 15.114 -3.309 -18.972 1.00 85.88 95 GLY A N 1
ATOM 724 C CA . GLY A 1 95 ? 16.252 -2.409 -18.817 1.00 85.88 95 GLY A CA 1
ATOM 725 C C . GLY A 1 95 ? 16.511 -1.519 -20.037 1.00 85.88 95 GLY A C 1
ATOM 726 O O . GLY A 1 95 ? 17.618 -1.002 -20.164 1.00 85.88 95 GLY A O 1
ATOM 727 N N . GLU A 1 96 ? 15.529 -1.366 -20.933 1.00 81.19 96 GLU A N 1
ATOM 728 C CA . GLU A 1 96 ? 15.619 -0.515 -22.128 1.00 81.19 96 GLU A CA 1
ATOM 729 C C . GLU A 1 96 ? 15.300 0.943 -21.781 1.00 81.19 96 GLU A C 1
ATOM 731 O O . GLU A 1 96 ? 16.195 1.775 -21.640 1.00 81.19 96 GLU A O 1
ATOM 736 N N . LEU A 1 97 ? 14.013 1.260 -21.596 1.00 85.69 97 LEU A N 1
ATOM 737 C CA . LEU A 1 97 ? 13.580 2.617 -21.271 1.00 85.69 97 LEU A CA 1
ATOM 738 C C . LEU A 1 97 ? 13.831 2.968 -19.809 1.00 85.69 97 LEU A C 1
ATOM 740 O O . LEU A 1 97 ? 14.064 4.138 -19.507 1.00 85.69 97 LEU A O 1
ATOM 744 N N . ILE A 1 98 ? 13.755 1.988 -18.906 1.00 89.19 98 ILE A N 1
ATOM 745 C CA . ILE A 1 98 ? 13.929 2.145 -17.460 1.00 89.19 98 ILE A CA 1
ATOM 746 C C . ILE A 1 98 ? 15.001 1.154 -17.012 1.00 89.19 98 ILE A C 1
ATOM 748 O O . ILE A 1 98 ? 14.751 -0.040 -16.944 1.00 89.19 98 ILE A O 1
ATOM 752 N N . ALA A 1 99 ? 16.192 1.645 -16.679 1.00 86.19 99 ALA A N 1
ATOM 753 C CA . ALA A 1 99 ? 17.322 0.776 -16.346 1.00 86.19 99 ALA A 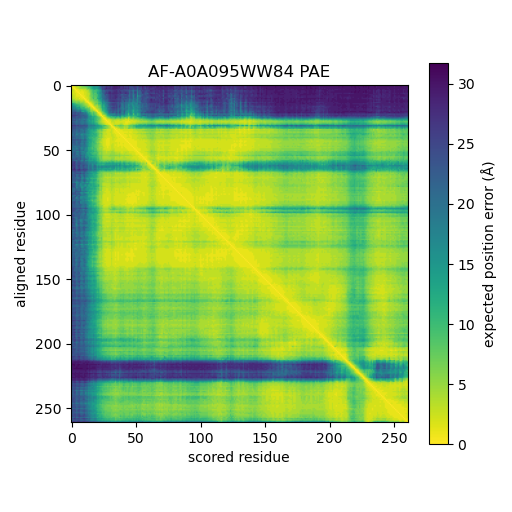CA 1
ATOM 754 C C . ALA A 1 99 ? 17.501 0.530 -14.838 1.00 86.19 99 ALA A C 1
ATOM 756 O O . ALA A 1 99 ? 18.226 -0.384 -14.443 1.00 86.19 99 ALA A O 1
ATOM 757 N N . THR A 1 100 ? 16.889 1.350 -13.975 1.00 92.38 100 THR A N 1
ATOM 758 C CA . THR A 1 100 ? 17.176 1.33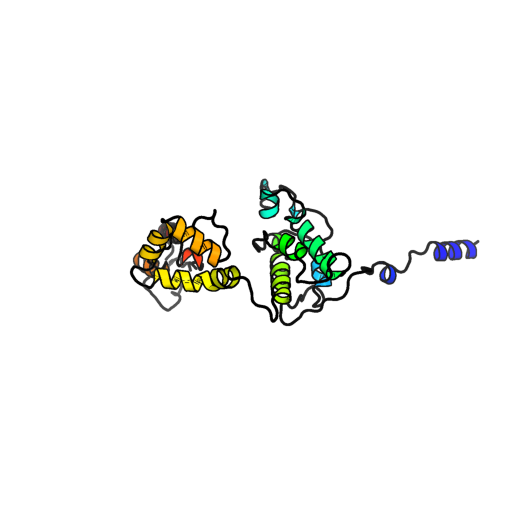3 -12.535 1.00 92.38 100 THR A CA 1
ATOM 759 C C . THR A 1 100 ? 15.922 1.386 -11.664 1.00 92.38 100 THR A C 1
ATOM 761 O O . THR A 1 100 ? 14.924 2.035 -11.970 1.00 92.38 100 THR A O 1
ATOM 764 N N . TRP A 1 101 ? 15.995 0.742 -10.494 1.00 92.88 101 TRP A N 1
ATOM 765 C CA . TRP A 1 101 ? 14.942 0.772 -9.466 1.00 92.88 101 TRP A CA 1
ATOM 766 C C . TRP A 1 101 ? 14.711 2.171 -8.883 1.00 92.88 101 TRP A C 1
ATOM 768 O O . TRP A 1 101 ? 13.657 2.450 -8.298 1.00 92.88 101 TRP A O 1
ATOM 778 N N . ASP A 1 102 ? 15.722 3.041 -8.976 1.00 92.88 102 ASP A N 1
ATOM 779 C CA . ASP A 1 102 ? 15.649 4.412 -8.494 1.00 92.88 102 ASP A CA 1
ATOM 780 C C . ASP A 1 102 ? 15.065 5.414 -9.508 1.00 92.88 102 ASP A C 1
ATOM 782 O O . ASP A 1 102 ? 14.802 6.563 -9.133 1.00 92.88 102 ASP A O 1
ATOM 786 N N . ASP A 1 103 ? 14.690 4.958 -10.706 1.00 95.56 103 ASP A N 1
ATOM 787 C CA . ASP A 1 103 ? 14.049 5.788 -11.724 1.00 95.56 103 ASP A CA 1
ATOM 788 C C . ASP A 1 103 ? 12.753 6.460 -11.199 1.00 95.56 103 ASP A C 1
ATOM 790 O O . ASP A 1 103 ? 11.907 5.804 -10.564 1.00 95.56 103 ASP A O 1
ATOM 794 N N . PRO A 1 104 ? 12.562 7.776 -11.421 1.00 93.94 104 PRO A N 1
ATOM 795 C CA . PRO A 1 104 ? 11.357 8.492 -11.004 1.00 93.94 104 PRO A CA 1
ATOM 796 C C . PRO A 1 104 ? 10.062 7.945 -11.618 1.00 93.94 104 PRO A C 1
ATOM 798 O O . PRO A 1 104 ? 9.018 7.992 -10.967 1.00 93.94 104 PRO A O 1
ATOM 801 N N . ARG A 1 105 ? 10.108 7.399 -12.841 1.00 94.88 105 ARG A N 1
ATOM 802 C CA . ARG A 1 105 ? 8.936 6.852 -13.547 1.00 94.88 105 ARG A CA 1
ATOM 803 C C . ARG A 1 105 ? 8.379 5.618 -12.842 1.00 94.88 105 ARG A C 1
ATOM 805 O O . ARG A 1 105 ? 7.162 5.493 -12.715 1.00 94.88 105 ARG A O 1
ATOM 812 N N . VAL A 1 106 ? 9.256 4.771 -12.297 1.00 96.31 106 VAL A N 1
ATOM 813 C CA . VAL A 1 106 ? 8.867 3.607 -11.483 1.00 96.31 106 VAL A CA 1
ATOM 814 C C . VAL A 1 106 ? 8.148 4.059 -10.217 1.00 96.31 106 VAL A C 1
ATOM 816 O O . VAL A 1 106 ? 7.074 3.555 -9.892 1.00 96.31 106 VAL A O 1
ATOM 819 N N . THR A 1 107 ? 8.707 5.050 -9.516 1.00 93.50 107 THR A N 1
ATOM 820 C CA . THR A 1 107 ? 8.066 5.574 -8.300 1.00 93.50 107 THR A CA 1
ATOM 821 C C . THR A 1 107 ? 6.725 6.210 -8.630 1.00 93.50 107 THR A C 1
ATOM 823 O O . THR A 1 107 ? 5.750 5.895 -7.962 1.00 93.50 107 THR A O 1
ATOM 826 N N . ARG A 1 108 ? 6.635 7.018 -9.693 1.00 93.75 108 ARG A N 1
ATOM 827 C CA . ARG A 1 108 ? 5.386 7.662 -10.123 1.00 93.75 108 ARG A CA 1
ATOM 828 C C . ARG A 1 108 ? 4.270 6.656 -10.397 1.00 93.75 108 ARG A C 1
ATOM 830 O O . ARG A 1 108 ? 3.148 6.878 -9.958 1.00 93.75 108 ARG A O 1
ATOM 837 N N . ALA A 1 109 ? 4.574 5.549 -11.073 1.00 95.50 109 ALA A N 1
ATOM 838 C CA . ALA A 1 109 ? 3.585 4.507 -11.347 1.00 95.50 109 ALA A CA 1
ATOM 839 C C . ALA A 1 109 ? 3.088 3.816 -10.063 1.00 95.50 109 ALA A C 1
ATOM 841 O O . ALA A 1 109 ? 1.921 3.433 -9.955 1.00 95.50 109 ALA A O 1
ATOM 842 N N . LEU A 1 110 ? 3.962 3.657 -9.066 1.00 96.88 110 LEU A N 1
ATOM 843 C CA . LEU A 1 110 ? 3.672 2.915 -7.837 1.00 96.88 110 LEU A CA 1
ATOM 844 C C . LEU A 1 110 ? 3.222 3.780 -6.654 1.00 96.88 110 LEU A C 1
ATOM 846 O O . LEU A 1 110 ? 2.742 3.227 -5.662 1.00 96.88 110 LEU A O 1
ATOM 850 N N . ASP A 1 111 ? 3.368 5.101 -6.728 1.00 92.50 111 ASP A N 1
ATOM 851 C CA . ASP A 1 111 ? 3.127 6.005 -5.600 1.00 92.50 111 ASP A CA 1
ATOM 852 C C . ASP A 1 111 ? 1.655 5.994 -5.169 1.00 92.50 111 ASP A C 1
ATOM 854 O O . ASP A 1 111 ? 1.341 5.788 -3.998 1.00 92.50 111 ASP A O 1
ATOM 858 N N . LEU A 1 112 ? 0.737 6.057 -6.141 1.00 94.44 112 LEU A N 1
ATOM 859 C CA . LEU A 1 112 ? -0.707 5.989 -5.896 1.00 94.44 112 LEU A CA 1
ATOM 860 C C . LEU A 1 112 ? -1.228 4.566 -5.643 1.00 94.44 112 LEU A C 1
ATOM 862 O O . LEU A 1 112 ? -2.425 4.384 -5.409 1.00 94.44 112 LEU A O 1
ATOM 866 N N . CYS A 1 113 ? -0.376 3.538 -5.705 1.00 95.94 113 CYS A N 1
ATOM 867 C CA . CYS A 1 113 ? -0.785 2.159 -5.454 1.00 95.94 113 CYS A CA 1
ATOM 868 C C . CYS A 1 113 ? -0.981 1.925 -3.950 1.00 95.94 113 CYS A C 1
ATOM 870 O O . CYS A 1 113 ? -0.022 1.867 -3.182 1.00 95.94 113 CYS A O 1
ATOM 872 N N . LEU A 1 114 ? -2.229 1.697 -3.537 1.00 94.19 114 LEU A N 1
ATOM 873 C CA . LEU A 1 114 ? -2.596 1.457 -2.134 1.00 94.19 114 LEU A CA 1
ATOM 874 C C . LEU A 1 114 ? -2.162 0.084 -1.599 1.00 94.19 114 LEU A C 1
ATOM 876 O O . LEU A 1 114 ? -2.382 -0.210 -0.430 1.00 94.19 114 LEU A O 1
ATOM 880 N N . ALA A 1 115 ? -1.588 -0.777 -2.449 1.00 95.44 115 ALA A N 1
ATOM 881 C CA . ALA A 1 115 ? -1.288 -2.171 -2.119 1.00 95.44 115 ALA A CA 1
ATOM 882 C C . ALA A 1 115 ? -2.507 -2.938 -1.552 1.00 95.44 115 ALA A C 1
ATOM 884 O O . ALA A 1 115 ? -2.356 -3.844 -0.738 1.00 95.44 115 ALA A O 1
ATOM 885 N N . CYS A 1 116 ? -3.714 -2.609 -2.025 1.00 93.44 116 CYS A N 1
ATOM 886 C CA . CYS A 1 116 ? -4.986 -3.188 -1.571 1.00 93.44 116 CYS A CA 1
ATOM 887 C C . CYS A 1 116 ? -5.206 -4.656 -1.977 1.00 93.44 116 CYS A C 1
ATOM 889 O O . CYS A 1 116 ? -6.213 -5.241 -1.602 1.00 93.44 116 CYS A O 1
ATOM 891 N N . LYS A 1 117 ? -4.290 -5.248 -2.756 1.00 94.12 117 LYS A N 1
ATOM 892 C CA . LYS A 1 117 ? -4.290 -6.656 -3.202 1.00 94.12 117 LYS A CA 1
ATOM 893 C C . LYS A 1 117 ? -5.459 -7.121 -4.069 1.00 94.12 117 LYS A C 1
ATOM 895 O O . LYS A 1 117 ? -5.399 -8.240 -4.554 1.00 94.12 117 LYS A O 1
ATOM 900 N N . ALA A 1 118 ? -6.436 -6.283 -4.387 1.00 91.44 118 ALA A N 1
ATOM 901 C CA . ALA A 1 118 ? -7.523 -6.705 -5.269 1.00 91.44 118 ALA A CA 1
ATOM 902 C C . ALA A 1 118 ? -7.046 -7.097 -6.685 1.00 91.44 118 ALA A C 1
ATOM 904 O O . ALA A 1 118 ? -7.561 -8.034 -7.276 1.00 91.44 118 ALA A O 1
ATOM 905 N N . CYS A 1 119 ? -5.964 -6.487 -7.190 1.00 93.38 119 CYS A N 1
ATOM 906 C CA . CYS A 1 119 ? -5.296 -6.976 -8.405 1.00 93.38 119 CYS A CA 1
ATOM 907 C C . CYS A 1 119 ? -4.839 -8.445 -8.316 1.00 93.38 119 CYS A C 1
ATOM 909 O O . CYS A 1 119 ? -4.952 -9.153 -9.308 1.00 93.38 119 CYS A O 1
ATOM 911 N N . ALA A 1 120 ? -4.376 -8.897 -7.147 1.00 93.94 120 ALA A N 1
ATOM 912 C CA . ALA A 1 120 ? -3.930 -10.271 -6.935 1.00 93.94 120 ALA A CA 1
ATOM 913 C C . ALA A 1 120 ? -5.101 -11.257 -6.833 1.00 93.94 120 ALA A C 1
ATOM 915 O O . ALA A 1 120 ? -4.918 -12.431 -7.133 1.00 93.94 120 ALA A O 1
ATOM 916 N N . ALA A 1 121 ? -6.276 -10.782 -6.409 1.00 91.12 121 ALA A N 1
ATOM 917 C CA . ALA A 1 121 ? -7.487 -11.589 -6.319 1.00 91.12 121 ALA A CA 1
ATOM 918 C C . ALA A 1 121 ? -8.182 -11.739 -7.684 1.00 91.12 121 ALA A C 1
ATOM 920 O O . ALA A 1 121 ? -8.526 -12.848 -8.077 1.00 91.12 121 ALA A O 1
ATOM 921 N N . ASP A 1 122 ? -8.326 -10.640 -8.431 1.00 89.62 122 ASP A N 1
ATOM 922 C CA . ASP A 1 122 ? -9.260 -10.595 -9.566 1.00 89.62 122 ASP A CA 1
ATOM 923 C C . ASP A 1 122 ? -8.587 -10.733 -10.938 1.00 89.62 122 ASP A C 1
ATOM 925 O O . ASP A 1 122 ? -9.264 -10.925 -11.956 1.00 89.62 122 ASP A O 1
ATOM 929 N N . CYS A 1 123 ? -7.259 -10.584 -11.013 1.00 92.25 123 CYS A N 1
ATOM 930 C CA . CYS A 1 123 ? -6.548 -10.644 -12.285 1.00 92.25 123 CYS A CA 1
ATOM 931 C C . CYS A 1 123 ? -6.395 -12.100 -12.756 1.00 92.25 123 CYS A C 1
ATOM 933 O O . CYS A 1 123 ? -5.682 -12.866 -12.106 1.00 92.25 123 CYS A O 1
ATOM 935 N N . PRO A 1 124 ? -6.932 -12.475 -13.934 1.00 92.31 124 PRO A N 1
ATOM 936 C CA . PRO A 1 124 ? -6.812 -13.843 -14.451 1.00 92.31 124 PRO A CA 1
ATOM 937 C C . PRO A 1 124 ? -5.364 -14.231 -14.779 1.00 92.31 124 PRO A C 1
ATOM 939 O O . PRO A 1 124 ? -5.029 -15.407 -14.817 1.00 92.31 124 PRO A O 1
ATOM 942 N N . ALA A 1 125 ? -4.493 -13.242 -14.987 1.00 93.00 125 ALA A N 1
ATOM 943 C CA . ALA A 1 125 ? -3.069 -13.449 -15.210 1.00 93.00 125 ALA A CA 1
ATOM 944 C C . ALA A 1 125 ? -2.253 -13.577 -13.905 1.00 93.00 125 ALA A C 1
ATOM 946 O O . ALA A 1 125 ? -1.035 -13.700 -13.955 1.00 93.00 125 ALA A O 1
ATOM 947 N N . GLY A 1 126 ? -2.882 -13.507 -12.725 1.00 93.25 126 GLY A N 1
ATOM 948 C CA . GLY A 1 126 ? -2.194 -13.683 -11.441 1.00 93.25 126 GLY A CA 1
ATOM 949 C C . GLY A 1 126 ? -1.207 -12.563 -11.092 1.00 93.25 126 GLY A C 1
ATOM 950 O O . GLY A 1 126 ? -0.154 -12.830 -10.506 1.00 93.25 126 GLY A O 1
ATOM 951 N N . ILE A 1 127 ? -1.524 -11.318 -11.472 1.00 95.69 127 ILE A N 1
ATOM 952 C CA . ILE A 1 127 ? -0.707 -10.133 -11.175 1.00 95.69 127 ILE A CA 1
ATOM 953 C C . ILE A 1 127 ? -0.886 -9.686 -9.728 1.00 95.69 127 ILE A C 1
ATOM 955 O O . ILE A 1 127 ? -1.968 -9.279 -9.321 1.00 95.69 127 ILE A O 1
ATOM 959 N N . ASP A 1 128 ? 0.213 -9.627 -8.977 1.00 96.31 128 ASP A N 1
ATOM 960 C CA . ASP A 1 128 ? 0.224 -9.141 -7.596 1.00 96.31 128 ASP A CA 1
ATOM 961 C C . ASP A 1 128 ? 1.011 -7.830 -7.478 1.00 96.31 128 ASP A C 1
ATOM 963 O O . ASP A 1 128 ? 2.175 -7.787 -7.072 1.00 96.31 128 ASP A O 1
ATOM 967 N N . MET A 1 129 ? 0.351 -6.720 -7.818 1.00 96.56 129 MET A N 1
ATOM 968 C CA . MET A 1 129 ? 0.977 -5.394 -7.792 1.00 96.56 129 MET A CA 1
ATOM 969 C C . MET A 1 129 ? 1.374 -4.948 -6.376 1.00 96.56 129 MET A C 1
ATOM 971 O O . MET A 1 129 ? 2.283 -4.133 -6.214 1.00 96.56 129 MET A O 1
ATOM 975 N N . ALA A 1 130 ? 0.722 -5.481 -5.335 1.00 96.75 130 ALA A N 1
ATOM 976 C CA . ALA A 1 130 ? 1.085 -5.203 -3.947 1.00 96.75 130 ALA A CA 1
ATOM 977 C C . ALA A 1 130 ? 2.443 -5.831 -3.599 1.00 96.75 130 ALA A C 1
ATOM 979 O O . ALA A 1 130 ? 3.307 -5.163 -3.016 1.00 96.75 130 ALA A O 1
ATOM 980 N N . LYS A 1 131 ? 2.659 -7.087 -4.011 1.00 96.75 131 LYS A N 1
ATOM 981 C CA . LYS A 1 131 ? 3.953 -7.768 -3.910 1.00 96.75 131 LYS A CA 1
ATOM 982 C C . LYS A 1 131 ? 5.016 -7.061 -4.748 1.00 96.75 131 LYS A C 1
ATOM 984 O O . LYS A 1 131 ? 6.084 -6.756 -4.221 1.00 96.75 131 LYS A O 1
ATOM 989 N N . TYR A 1 132 ? 4.714 -6.715 -6.001 1.00 96.69 132 TYR A N 1
ATOM 990 C CA . TYR A 1 132 ? 5.688 -6.064 -6.887 1.00 96.69 132 TYR A CA 1
ATOM 991 C C . TYR A 1 132 ? 6.119 -4.690 -6.374 1.00 96.69 132 TYR A C 1
ATOM 993 O O . TYR A 1 132 ? 7.312 -4.411 -6.305 1.00 96.69 132 TYR A O 1
ATOM 1001 N N . ARG A 1 133 ? 5.175 -3.855 -5.916 1.00 96.69 133 ARG A N 1
ATOM 1002 C CA . ARG A 1 133 ? 5.490 -2.565 -5.278 1.00 96.69 133 ARG A CA 1
ATOM 1003 C C . ARG A 1 133 ? 6.420 -2.734 -4.080 1.00 96.69 133 ARG A C 1
ATOM 1005 O O . ARG A 1 133 ? 7.360 -1.959 -3.906 1.00 96.69 133 ARG A O 1
ATOM 1012 N N . SER A 1 134 ? 6.146 -3.737 -3.254 1.00 95.44 134 SER A N 1
ATOM 1013 C CA . SER A 1 134 ? 6.935 -4.010 -2.056 1.00 95.44 134 SER A CA 1
ATOM 1014 C C . SER A 1 134 ? 8.362 -4.439 -2.410 1.00 95.44 134 SER A C 1
ATOM 1016 O O . SER A 1 134 ? 9.305 -3.922 -1.813 1.00 95.44 134 SER A O 1
ATOM 1018 N N . GLU A 1 135 ? 8.536 -5.295 -3.423 1.00 96.06 135 GLU A N 1
ATOM 1019 C CA . GLU A 1 135 ? 9.857 -5.692 -3.933 1.00 96.06 135 GLU A CA 1
ATOM 1020 C C . GLU A 1 135 ? 10.618 -4.505 -4.539 1.00 96.06 135 GLU A C 1
ATOM 1022 O O . GLU A 1 135 ? 11.792 -4.289 -4.231 1.00 96.06 135 GLU A O 1
ATOM 1027 N N . VAL A 1 136 ? 9.943 -3.674 -5.338 1.00 96.06 136 VAL A N 1
ATOM 1028 C CA . VAL A 1 136 ? 10.544 -2.473 -5.932 1.00 96.06 136 VAL A CA 1
ATOM 1029 C C . VAL A 1 136 ? 11.053 -1.530 -4.849 1.00 96.06 136 VAL A C 1
ATOM 1031 O O . VAL A 1 136 ? 12.205 -1.101 -4.898 1.00 96.06 136 VAL A O 1
ATOM 1034 N N . TYR A 1 137 ? 10.247 -1.232 -3.826 1.00 94.75 137 TYR A N 1
ATOM 1035 C CA . TYR A 1 137 ? 10.704 -0.401 -2.712 1.00 94.75 137 TYR A CA 1
ATOM 1036 C C . TYR A 1 137 ? 11.739 -1.090 -1.828 1.00 94.75 137 TYR A C 1
ATOM 1038 O O . TYR A 1 137 ? 12.548 -0.403 -1.203 1.00 94.75 137 TYR A O 1
ATOM 1046 N N . TYR A 1 138 ? 11.732 -2.416 -1.728 1.00 94.62 138 TYR A N 1
ATOM 1047 C CA . TYR A 1 138 ? 12.796 -3.146 -1.053 1.00 94.62 138 TYR A CA 1
ATOM 1048 C C . TYR A 1 138 ? 14.138 -2.914 -1.759 1.00 94.62 138 TYR A C 1
ATOM 1050 O O . TYR A 1 138 ? 15.083 -2.447 -1.123 1.00 94.62 138 TYR A O 1
ATOM 1058 N N . ARG A 1 139 ? 14.195 -3.131 -3.078 1.00 94.69 139 ARG A N 1
ATOM 1059 C CA . ARG A 1 139 ? 15.413 -2.964 -3.885 1.00 94.69 139 ARG A CA 1
ATOM 1060 C C . ARG A 1 139 ? 15.844 -1.509 -4.017 1.00 94.69 139 ARG A C 1
ATOM 1062 O O . ARG A 1 139 ? 17.015 -1.208 -3.807 1.00 94.69 139 ARG A O 1
ATOM 1069 N N . ARG A 1 140 ? 14.904 -0.592 -4.271 1.00 94.81 140 ARG A N 1
ATOM 1070 C CA . ARG A 1 140 ? 15.164 0.853 -4.392 1.00 94.81 140 ARG A CA 1
ATOM 1071 C C . ARG A 1 140 ? 15.864 1.424 -3.160 1.00 94.81 140 ARG A C 1
ATOM 1073 O O . ARG A 1 140 ? 16.774 2.235 -3.304 1.00 94.81 140 ARG A O 1
ATOM 1080 N N . TYR A 1 141 ? 15.420 1.029 -1.965 1.00 94.81 141 TYR A N 1
ATOM 1081 C CA . TYR A 1 141 ? 15.918 1.567 -0.695 1.00 94.81 141 TYR A CA 1
ATOM 1082 C C . TYR A 1 141 ? 16.915 0.646 0.018 1.00 94.81 141 TYR A C 1
ATOM 1084 O O . TYR A 1 141 ? 17.248 0.883 1.179 1.00 94.81 141 TYR A O 1
ATOM 1092 N N . ARG A 1 142 ? 17.410 -0.412 -0.634 1.00 92.81 142 ARG A N 1
ATOM 1093 C CA . ARG A 1 142 ? 18.436 -1.272 -0.038 1.00 92.81 142 ARG A CA 1
ATOM 1094 C C . ARG A 1 142 ? 19.728 -0.470 0.135 1.00 92.81 142 ARG A C 1
ATOM 1096 O O . ARG A 1 142 ? 20.263 0.054 -0.835 1.00 92.81 142 ARG A O 1
ATOM 1103 N N . GLY A 1 143 ? 20.199 -0.348 1.377 1.00 93.19 143 GLY A N 1
ATOM 1104 C CA . GLY A 1 143 ? 21.375 0.463 1.715 1.00 93.19 143 GLY A CA 1
ATOM 1105 C C . GLY A 1 143 ? 21.168 1.981 1.602 1.00 93.19 143 GLY A C 1
ATOM 1106 O O . GLY A 1 143 ? 22.136 2.722 1.724 1.00 93.19 143 GLY A O 1
ATOM 1107 N N . LYS A 1 144 ? 19.932 2.459 1.382 1.00 95.00 144 LYS A N 1
ATOM 1108 C CA . LYS A 1 144 ? 19.601 3.890 1.267 1.00 95.00 144 LYS A CA 1
ATOM 1109 C C . LYS A 1 144 ? 18.597 4.301 2.347 1.00 95.00 144 LYS A C 1
ATOM 1111 O O . LYS A 1 144 ? 17.757 3.508 2.773 1.00 95.00 144 LYS A O 1
ATOM 1116 N N . VAL A 1 145 ? 18.646 5.566 2.760 1.00 94.62 145 VAL A N 1
ATOM 1117 C CA . VAL A 1 145 ? 17.667 6.141 3.695 1.00 94.62 145 VAL A CA 1
ATOM 1118 C C . VAL A 1 145 ? 16.301 6.262 3.008 1.00 94.62 145 VAL A C 1
ATOM 1120 O O . VAL A 1 145 ? 16.210 6.672 1.848 1.00 94.62 145 VAL A O 1
ATOM 1123 N N . ARG A 1 146 ? 15.227 5.886 3.712 1.00 94.00 146 ARG A N 1
ATOM 1124 C CA . ARG A 1 146 ? 13.847 6.040 3.220 1.00 94.00 146 ARG A CA 1
ATOM 1125 C C . ARG A 1 146 ? 13.300 7.445 3.526 1.00 94.00 146 ARG A C 1
ATOM 1127 O O . ARG A 1 146 ? 13.754 8.073 4.479 1.00 94.00 146 ARG A O 1
ATOM 1134 N N . PRO A 1 147 ? 12.297 7.934 2.774 1.00 93.06 147 PRO A N 1
ATOM 1135 C CA . PRO A 1 147 ? 11.577 9.158 3.120 1.00 93.06 147 PRO A CA 1
ATOM 1136 C C . PRO A 1 147 ? 11.022 9.123 4.549 1.00 93.06 147 PRO A C 1
ATOM 1138 O O . PRO A 1 147 ? 10.619 8.062 5.033 1.00 93.06 147 PRO A O 1
ATOM 1141 N N . ALA A 1 148 ? 10.938 10.286 5.203 1.00 94.25 148 ALA A N 1
ATOM 1142 C CA . ALA A 1 148 ? 10.424 10.411 6.571 1.00 94.25 148 ALA A CA 1
ATOM 1143 C C . ALA A 1 148 ? 9.025 9.786 6.737 1.00 94.25 148 ALA A C 1
ATOM 1145 O O . ALA A 1 148 ? 8.767 9.084 7.718 1.00 94.25 148 ALA A O 1
ATOM 1146 N N . SER A 1 149 ? 8.162 9.949 5.729 1.00 93.25 149 SER A N 1
ATOM 1147 C CA . SER A 1 149 ? 6.812 9.380 5.701 1.00 93.25 149 SER A CA 1
ATOM 1148 C C . SER A 1 149 ? 6.805 7.853 5.819 1.00 93.25 149 SER A C 1
ATOM 1150 O O . SER A 1 149 ? 5.928 7.303 6.480 1.00 93.25 149 SER A O 1
ATOM 1152 N N . HIS A 1 150 ? 7.803 7.151 5.264 1.00 92.94 150 HIS A N 1
ATOM 1153 C CA . HIS A 1 150 ? 7.898 5.690 5.360 1.00 92.94 150 HIS A CA 1
ATOM 1154 C C . HIS A 1 150 ? 8.155 5.236 6.800 1.00 92.94 150 HIS A C 1
ATOM 1156 O O . HIS A 1 150 ? 7.592 4.235 7.237 1.00 92.94 150 HIS A O 1
ATOM 1162 N N . TYR A 1 151 ? 8.982 5.968 7.549 1.00 93.12 151 TYR A N 1
ATOM 1163 C CA . TYR A 1 151 ? 9.261 5.651 8.951 1.00 93.12 151 TYR A CA 1
ATOM 1164 C C . TYR A 1 151 ? 8.106 6.050 9.869 1.00 93.12 151 TYR A C 1
ATOM 1166 O O . TYR A 1 151 ? 7.763 5.296 10.780 1.00 93.12 151 TYR A O 1
ATOM 1174 N N . LEU A 1 152 ? 7.486 7.206 9.617 1.00 92.44 152 LEU A N 1
ATOM 1175 C CA . LEU A 1 152 ? 6.342 7.675 10.392 1.00 92.44 152 LEU A CA 1
ATOM 1176 C C . LEU A 1 152 ? 5.142 6.735 10.228 1.00 92.44 152 LEU A C 1
ATOM 1178 O O . LEU A 1 152 ? 4.644 6.196 11.215 1.00 92.44 152 LEU A O 1
ATOM 1182 N N . LEU A 1 153 ? 4.715 6.499 8.983 1.00 90.75 153 LEU A N 1
ATOM 1183 C CA . LEU A 1 153 ? 3.548 5.669 8.678 1.00 90.75 153 LEU A CA 1
ATOM 1184 C C . LEU A 1 153 ? 3.833 4.179 8.899 1.00 90.75 153 LEU A C 1
ATOM 1186 O O . LEU A 1 153 ? 2.971 3.457 9.389 1.00 90.75 153 LEU A O 1
ATOM 1190 N N . GLY A 1 154 ? 5.056 3.715 8.625 1.00 91.69 154 GLY A N 1
ATOM 1191 C CA . GLY A 1 154 ? 5.460 2.332 8.899 1.00 91.69 154 GLY A CA 1
ATOM 1192 C C . GLY A 1 154 ? 5.461 1.979 10.391 1.00 91.69 154 GLY A C 1
ATOM 1193 O O . GLY A 1 154 ? 5.325 0.811 10.744 1.00 91.69 154 GLY A O 1
ATOM 1194 N N . ARG A 1 155 ? 5.568 2.978 11.278 1.00 93.25 155 ARG A N 1
ATOM 1195 C CA . ARG A 1 155 ? 5.457 2.815 12.738 1.00 93.25 155 ARG A CA 1
ATOM 1196 C C . ARG A 1 155 ? 4.144 3.373 13.297 1.00 93.25 155 ARG A C 1
ATOM 1198 O O . ARG A 1 155 ? 4.026 3.527 14.511 1.00 93.25 155 ARG A O 1
ATOM 1205 N N . LEU A 1 156 ? 3.143 3.630 12.451 1.00 91.81 156 LEU A N 1
ATOM 1206 C CA . LEU A 1 156 ? 1.849 4.187 12.861 1.00 91.81 156 LEU A CA 1
ATOM 1207 C C . LEU A 1 156 ? 1.174 3.409 14.010 1.00 91.81 156 LEU A C 1
ATOM 1209 O O . LEU A 1 156 ? 0.711 4.063 14.947 1.00 91.81 156 LEU A O 1
ATOM 1213 N N . PRO A 1 157 ? 1.166 2.057 14.040 1.00 91.50 157 PRO A N 1
ATOM 1214 C CA . PRO A 1 157 ? 0.600 1.317 15.172 1.00 91.50 157 PRO A CA 1
ATOM 1215 C C . PRO A 1 157 ? 1.310 1.598 16.505 1.00 91.50 157 PRO A C 1
ATOM 1217 O O . PRO A 1 157 ? 0.682 1.579 17.558 1.00 91.50 157 PRO A O 1
ATOM 1220 N N . VAL A 1 158 ? 2.614 1.893 16.476 1.00 92.44 158 VAL A N 1
ATOM 1221 C CA . VAL A 1 158 ? 3.383 2.247 17.679 1.00 92.44 158 VAL A CA 1
ATOM 1222 C C . VAL A 1 158 ? 2.981 3.637 18.166 1.00 92.44 158 VAL A C 1
ATOM 1224 O O . VAL A 1 158 ? 2.658 3.801 19.339 1.00 92.44 158 VAL A O 1
ATOM 1227 N N . TRP A 1 159 ? 2.947 4.624 17.266 1.00 91.38 159 TRP A N 1
ATOM 1228 C CA . TRP A 1 159 ? 2.600 6.006 17.612 1.00 91.38 159 TRP A CA 1
ATOM 1229 C C . TRP A 1 159 ? 1.171 6.134 18.134 1.00 91.38 159 TRP A C 1
ATOM 1231 O O . TRP A 1 159 ? 0.946 6.739 19.175 1.00 91.38 159 TRP A O 1
ATOM 1241 N N . THR A 1 160 ? 0.217 5.508 17.450 1.00 92.00 160 THR A N 1
ATOM 1242 C CA . THR A 1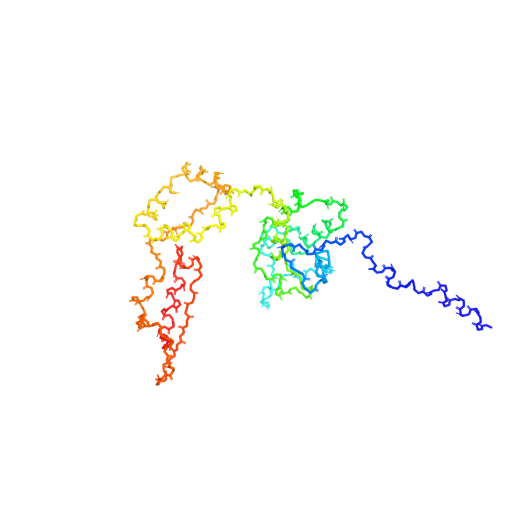 160 ? -1.205 5.560 17.825 1.00 92.00 160 THR A CA 1
ATOM 1243 C C . THR A 1 160 ? -1.476 4.826 19.133 1.00 92.00 160 THR A C 1
ATOM 1245 O O . THR A 1 160 ? -2.274 5.278 19.951 1.00 92.00 160 THR A O 1
ATOM 1248 N N . ARG A 1 161 ? -0.754 3.730 19.399 1.00 91.06 161 ARG A N 1
ATOM 1249 C CA . ARG A 1 161 ? -0.802 3.071 20.704 1.00 91.06 161 ARG A CA 1
ATOM 1250 C C . ARG A 1 161 ? -0.279 3.987 21.805 1.00 91.06 161 ARG A C 1
ATOM 1252 O O . ARG A 1 161 ? -0.942 4.093 22.827 1.00 91.06 161 ARG A O 1
ATOM 1259 N N . LEU A 1 162 ? 0.847 4.675 21.595 1.00 91.12 162 LEU A N 1
ATOM 1260 C CA . LEU A 1 162 ? 1.383 5.630 22.573 1.00 91.12 162 LEU A CA 1
ATOM 1261 C C . LEU A 1 162 ? 0.376 6.745 22.884 1.00 91.12 162 LEU A C 1
ATOM 1263 O O . LEU A 1 162 ? 0.137 7.029 24.058 1.00 91.12 162 LEU A O 1
ATOM 1267 N N . THR A 1 163 ? -0.260 7.326 21.862 1.00 90.56 163 THR A N 1
ATOM 1268 C CA . THR A 1 163 ? -1.266 8.382 22.064 1.00 90.56 163 THR A CA 1
ATOM 1269 C C . THR A 1 163 ? -2.521 7.889 22.778 1.00 90.56 163 THR A C 1
ATOM 1271 O O . THR A 1 163 ? -3.109 8.654 23.537 1.00 90.56 163 THR A O 1
ATOM 1274 N N . ALA A 1 164 ? -2.899 6.623 22.579 1.00 90.88 164 ALA A N 1
ATOM 1275 C CA . ALA A 1 164 ? -4.042 5.997 23.238 1.00 90.88 164 ALA A CA 1
ATOM 1276 C C . ALA A 1 164 ? -3.742 5.502 24.667 1.00 90.88 164 ALA A C 1
ATOM 1278 O O . ALA A 1 164 ? -4.665 5.326 25.457 1.00 90.88 164 ALA A O 1
ATOM 1279 N N . THR A 1 165 ? -2.475 5.236 25.013 1.00 90.25 165 THR A N 1
ATOM 1280 C CA . THR A 1 165 ? -2.092 4.735 26.347 1.00 90.25 165 THR A CA 1
ATOM 1281 C C . THR A 1 165 ? -1.633 5.819 27.312 1.00 90.25 165 THR A C 1
ATOM 1283 O O . THR A 1 165 ? -1.826 5.664 28.515 1.00 90.25 165 THR A O 1
ATOM 1286 N N . ILE A 1 166 ? -0.993 6.885 26.821 1.00 92.69 166 ILE A N 1
ATOM 1287 C CA . ILE A 1 166 ? -0.468 7.951 27.679 1.00 92.69 166 ILE A CA 1
ATOM 1288 C C . ILE A 1 166 ? -1.587 8.978 27.924 1.00 92.69 166 ILE A C 1
ATOM 1290 O O . ILE A 1 166 ? -2.068 9.583 26.959 1.00 92.69 166 ILE A O 1
ATOM 1294 N N . PRO A 1 167 ? -2.001 9.216 29.185 1.00 90.62 167 PRO A N 1
ATOM 1295 C CA . PRO A 1 167 ? -3.065 10.166 29.497 1.00 90.62 167 PRO A CA 1
ATOM 1296 C C . PRO A 1 167 ? -2.785 11.561 28.927 1.00 90.62 167 PRO A C 1
ATOM 1298 O O . PRO A 1 167 ? -1.679 12.082 29.036 1.00 90.62 167 PRO A O 1
ATOM 1301 N N . GLY A 1 168 ? -3.790 12.168 28.294 1.00 91.06 168 GLY A N 1
ATOM 1302 C CA . GLY A 1 168 ? -3.704 13.523 27.739 1.00 91.06 168 GLY A CA 1
ATOM 1303 C C . GLY A 1 168 ? -2.976 13.654 26.393 1.00 91.06 168 GLY A C 1
ATOM 1304 O O . GLY A 1 168 ? -3.214 14.636 25.691 1.00 91.06 168 GLY A O 1
ATOM 1305 N N . MET A 1 169 ? -2.174 12.673 25.958 1.00 92.88 169 MET A N 1
ATOM 1306 C CA . MET A 1 169 ? -1.404 12.777 24.705 1.00 92.88 169 MET A CA 1
ATOM 1307 C C . MET A 1 169 ? -2.284 12.913 23.461 1.00 92.88 169 MET A C 1
ATOM 1309 O O . MET A 1 169 ? -1.987 13.734 22.590 1.00 92.88 169 MET A O 1
ATOM 1313 N N . ALA A 1 170 ? -3.379 12.153 23.378 1.00 92.06 170 ALA A N 1
ATOM 1314 C CA . ALA A 1 170 ? -4.350 12.298 22.294 1.00 92.06 170 ALA A CA 1
ATOM 1315 C C . ALA A 1 170 ? -4.980 13.704 22.276 1.00 92.06 170 ALA A C 1
ATOM 1317 O O . ALA A 1 170 ? -5.033 14.336 21.224 1.00 92.06 170 ALA A O 1
ATOM 1318 N N . ALA A 1 171 ? -5.378 14.240 23.436 1.00 93.31 171 ALA A N 1
ATOM 1319 C CA . ALA A 1 171 ? -5.990 15.567 23.543 1.00 93.31 171 ALA A CA 1
ATOM 1320 C C . ALA A 1 171 ? -5.021 16.692 23.140 1.00 93.31 171 ALA A C 1
ATOM 1322 O O . ALA A 1 171 ? -5.396 17.587 22.377 1.00 93.31 171 ALA A O 1
ATOM 1323 N N . ILE A 1 172 ? -3.765 16.614 23.594 1.00 93.94 172 ILE A N 1
ATOM 1324 C CA . ILE A 1 172 ? -2.700 17.551 23.213 1.00 93.94 172 ILE A CA 1
ATOM 1325 C C . ILE A 1 172 ? -2.463 17.482 21.703 1.00 93.94 172 ILE A C 1
ATOM 1327 O O . ILE A 1 172 ? -2.488 18.513 21.033 1.00 93.94 172 ILE A O 1
ATOM 1331 N N . SER A 1 173 ? -2.305 16.274 21.154 1.00 92.12 173 SER A N 1
ATOM 1332 C CA . SER A 1 173 ? -2.053 16.068 19.722 1.00 92.12 173 SER A CA 1
ATOM 1333 C C . SER A 1 173 ? -3.205 16.602 18.868 1.00 92.12 173 SER A C 1
ATOM 1335 O O . SER A 1 173 ? -2.980 17.382 17.945 1.00 92.12 173 SER A O 1
ATOM 1337 N N . ASN A 1 174 ? -4.450 16.263 19.213 1.00 93.75 174 ASN A N 1
ATOM 1338 C CA . ASN A 1 174 ? -5.638 16.727 18.496 1.00 93.75 174 ASN A CA 1
ATOM 1339 C C . ASN A 1 174 ? -5.787 18.256 18.567 1.00 93.75 174 ASN A C 1
ATOM 1341 O O . ASN A 1 174 ? -6.178 18.876 17.582 1.00 93.75 174 ASN A O 1
ATOM 1345 N N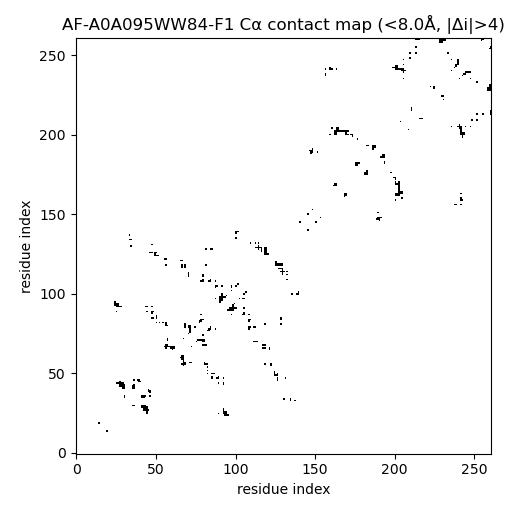 . THR A 1 175 ? -5.454 18.882 19.701 1.00 94.06 175 THR A N 1
ATOM 1346 C CA . THR A 1 175 ? -5.528 20.345 19.866 1.00 94.06 175 THR A CA 1
ATOM 1347 C C . THR A 1 175 ? -4.428 21.058 19.084 1.00 94.06 175 THR A C 1
ATOM 1349 O O . THR A 1 175 ? -4.715 22.008 18.358 1.00 94.06 175 THR A O 1
ATOM 1352 N N . ALA A 1 176 ? -3.188 20.566 19.150 1.00 93.25 176 ALA A N 1
ATOM 1353 C CA . ALA A 1 176 ? -2.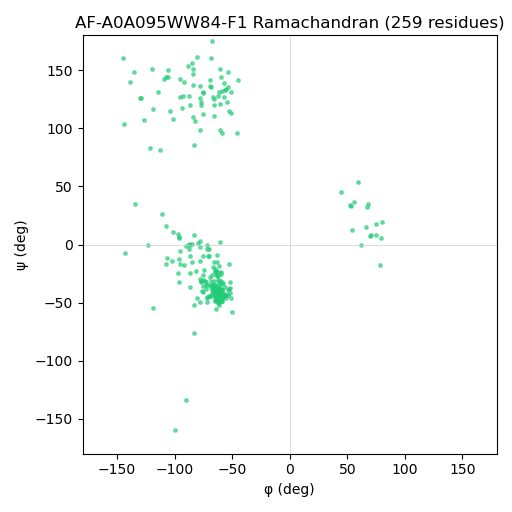070 21.111 18.382 1.00 93.25 176 ALA A CA 1
ATOM 1354 C C . ALA A 1 176 ? -2.339 21.061 16.868 1.00 93.25 176 ALA A C 1
ATOM 1356 O O . ALA A 1 176 ? -2.031 22.006 16.144 1.00 93.25 176 ALA A O 1
ATOM 1357 N N . MET A 1 177 ? -2.979 19.991 16.388 1.00 92.44 177 MET A N 1
ATOM 1358 C CA . MET A 1 177 ? -3.288 19.795 14.967 1.00 92.44 177 MET A CA 1
ATOM 1359 C C . MET A 1 177 ? -4.452 20.648 14.446 1.00 92.44 177 MET A C 1
ATOM 1361 O O . MET A 1 177 ? -4.638 20.737 13.230 1.00 92.44 177 MET A O 1
ATOM 1365 N N . LYS A 1 178 ? -5.202 21.329 15.327 1.00 91.69 178 LYS A N 1
ATOM 1366 C CA . LYS A 1 178 ? -6.186 22.351 14.925 1.00 91.69 178 LYS A CA 1
ATOM 1367 C C . LYS A 1 178 ? -5.524 23.652 14.475 1.00 91.69 178 LYS A C 1
ATOM 1369 O O . LYS A 1 178 ? -6.146 24.409 13.740 1.00 91.69 178 LYS A O 1
ATOM 1374 N N . ILE A 1 179 ? -4.283 23.911 14.893 1.00 93.88 179 ILE A N 1
ATOM 1375 C CA . ILE A 1 179 ? -3.553 25.141 14.578 1.00 93.88 179 ILE A CA 1
ATOM 1376 C C . ILE A 1 179 ? -2.891 24.977 13.194 1.00 93.88 179 ILE A C 1
ATOM 1378 O O . ILE A 1 179 ? -1.922 24.218 13.073 1.00 93.88 179 ILE A O 1
ATOM 1382 N N . PRO A 1 180 ? -3.356 25.676 12.132 1.00 92.38 180 PRO A N 1
ATOM 1383 C CA . PRO A 1 180 ? -2.881 25.459 10.763 1.00 92.38 180 PRO A CA 1
ATOM 1384 C C . PRO A 1 180 ? -1.362 25.574 10.558 1.00 92.38 180 PRO A C 1
ATOM 1386 O O . PRO A 1 180 ? -0.816 24.702 9.880 1.00 92.38 180 PRO A O 1
ATOM 1389 N N . PRO A 1 181 ? -0.636 26.564 11.126 1.00 94.56 181 PRO A N 1
ATOM 1390 C CA . PRO A 1 181 ? 0.813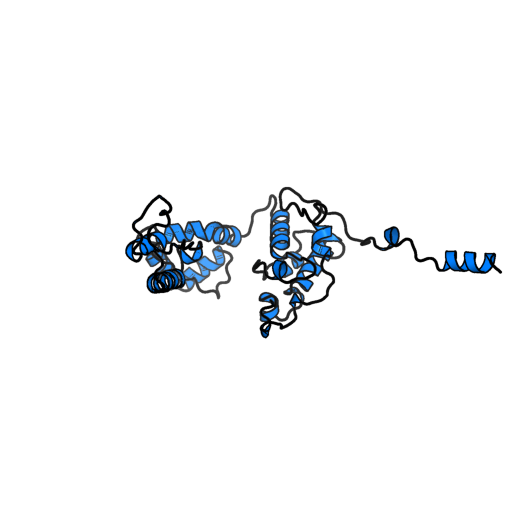 26.636 10.930 1.00 94.56 181 PRO A CA 1
ATOM 1391 C C . PRO A 1 181 ? 1.550 25.447 11.559 1.00 94.56 181 PRO A C 1
ATOM 1393 O O . PRO A 1 181 ? 2.464 24.907 10.938 1.00 94.56 181 PRO A O 1
ATOM 1396 N N . ILE A 1 182 ? 1.115 24.983 12.738 1.00 93.62 182 ILE A N 1
ATOM 1397 C CA . ILE A 1 182 ? 1.696 23.812 13.410 1.00 93.62 182 ILE A CA 1
ATOM 1398 C C . ILE A 1 182 ? 1.442 22.554 12.579 1.00 93.62 182 ILE A C 1
ATOM 1400 O O . ILE A 1 182 ? 2.374 21.805 12.292 1.00 93.62 182 ILE A O 1
ATOM 1404 N N . ARG A 1 183 ? 0.196 22.347 12.136 1.00 93.25 183 ARG A N 1
ATOM 1405 C CA . ARG A 1 183 ? -0.185 21.208 11.291 1.00 93.25 183 ARG A CA 1
ATOM 1406 C C . ARG A 1 183 ? 0.601 21.183 9.981 1.00 93.25 183 ARG A C 1
ATOM 1408 O O . ARG A 1 183 ? 1.155 20.150 9.619 1.00 93.25 183 ARG A O 1
ATOM 1415 N N . ASN A 1 184 ? 0.667 22.312 9.276 1.00 93.88 184 ASN A N 1
ATOM 1416 C CA . ASN A 1 184 ? 1.341 22.400 7.981 1.00 93.88 184 ASN A CA 1
ATOM 1417 C C . ASN A 1 184 ? 2.846 22.133 8.122 1.00 93.88 184 ASN A C 1
ATOM 1419 O O . ASN A 1 184 ? 3.422 21.429 7.292 1.00 93.88 184 ASN A O 1
ATOM 1423 N N . LEU A 1 185 ? 3.473 22.648 9.186 1.00 94.44 185 LEU A N 1
ATOM 1424 C CA . LEU A 1 185 ? 4.872 22.366 9.493 1.00 94.44 185 LEU A CA 1
ATOM 1425 C C . LEU A 1 185 ? 5.083 20.883 9.823 1.00 94.44 185 LEU A C 1
ATOM 1427 O O . LEU A 1 185 ? 5.972 20.256 9.248 1.00 94.44 185 LEU A O 1
ATOM 1431 N N . ALA A 1 186 ? 4.243 20.309 10.688 1.00 92.75 186 ALA A N 1
ATOM 1432 C CA . ALA A 1 186 ? 4.308 18.897 11.051 1.00 92.75 186 ALA A CA 1
ATOM 1433 C C . ALA A 1 186 ? 4.167 17.988 9.821 1.00 92.75 186 ALA A C 1
ATOM 1435 O O . ALA A 1 186 ? 4.964 17.070 9.641 1.00 92.75 186 ALA A O 1
ATOM 1436 N N . PHE A 1 187 ? 3.211 18.273 8.932 1.00 93.69 187 PHE A N 1
ATOM 1437 C CA . PHE A 1 187 ? 2.991 17.495 7.710 1.00 93.69 187 PHE A CA 1
ATOM 1438 C C . PHE A 1 187 ? 4.152 17.637 6.727 1.00 93.69 187 PHE A C 1
ATOM 1440 O O . PHE A 1 187 ? 4.618 16.633 6.190 1.00 93.69 187 PHE A O 1
ATOM 1447 N N . LYS A 1 188 ? 4.700 18.846 6.563 1.00 93.19 188 LYS A N 1
ATOM 1448 C CA . LYS A 1 188 ? 5.882 19.074 5.722 1.00 93.19 188 LYS A CA 1
ATOM 1449 C C . LYS A 1 188 ? 7.102 18.294 6.223 1.00 93.19 188 LYS A C 1
ATOM 1451 O O . LYS A 1 188 ? 7.760 17.640 5.419 1.00 93.19 188 LYS A O 1
ATOM 1456 N N . ILE A 1 189 ? 7.376 18.314 7.532 1.00 93.06 189 ILE A N 1
ATOM 1457 C CA . ILE A 1 189 ? 8.474 17.543 8.152 1.00 93.06 189 ILE A CA 1
ATOM 1458 C C . ILE A 1 189 ? 8.232 16.035 8.002 1.00 93.06 189 ILE A C 1
ATOM 1460 O O . ILE A 1 189 ? 9.152 15.278 7.696 1.00 93.06 189 ILE A O 1
ATOM 1464 N N . ALA A 1 190 ? 6.985 15.598 8.166 1.00 92.12 190 ALA A N 1
ATOM 1465 C CA . ALA A 1 190 ? 6.578 14.207 8.007 1.00 92.12 190 ALA A CA 1
ATOM 1466 C C . ALA A 1 190 ? 6.609 13.704 6.550 1.00 92.12 190 ALA A C 1
ATOM 1468 O O . ALA A 1 190 ? 6.446 12.505 6.327 1.00 92.12 190 ALA A O 1
ATOM 1469 N N . GLY A 1 191 ? 6.793 14.582 5.557 1.00 91.69 191 GLY A N 1
ATOM 1470 C CA . GLY A 1 191 ? 6.679 14.226 4.141 1.00 91.69 191 GLY A CA 1
ATOM 1471 C C . GLY A 1 191 ? 5.247 13.866 3.727 1.00 91.69 191 GLY A C 1
ATOM 1472 O O . GLY A 1 191 ? 5.053 12.994 2.883 1.00 91.69 191 GLY A O 1
ATOM 1473 N N . ILE A 1 192 ? 4.253 14.496 4.356 1.00 92.25 192 ILE A N 1
ATOM 1474 C CA . ILE A 1 192 ? 2.819 14.342 4.092 1.00 92.25 192 ILE A CA 1
ATOM 1475 C C . ILE A 1 192 ? 2.304 15.620 3.420 1.00 92.25 192 ILE A C 1
ATOM 1477 O O . ILE A 1 192 ? 2.716 16.730 3.756 1.00 92.25 192 ILE A O 1
ATOM 1481 N N . ASP A 1 193 ? 1.381 15.474 2.470 1.00 90.94 193 ASP A N 1
ATOM 1482 C CA . ASP A 1 193 ? 0.733 16.611 1.813 1.00 90.94 193 ASP A CA 1
ATOM 1483 C C . ASP A 1 193 ? -0.029 17.475 2.836 1.00 90.94 193 ASP A C 1
ATOM 1485 O O . ASP A 1 193 ? -0.947 17.000 3.507 1.00 90.94 193 ASP A O 1
ATOM 1489 N N . ALA A 1 194 ? 0.335 18.758 2.938 1.00 90.44 194 ALA A N 1
ATOM 1490 C CA . ALA A 1 194 ? -0.225 19.706 3.905 1.00 90.44 194 ALA A CA 1
ATOM 1491 C C . ALA A 1 194 ? -1.734 19.979 3.726 1.00 90.44 194 ALA A C 1
ATOM 1493 O O . ALA A 1 194 ? -2.368 20.517 4.632 1.00 90.44 194 ALA A O 1
ATOM 1494 N N . ARG A 1 195 ? -2.321 19.605 2.579 1.00 90.12 195 ARG A N 1
ATOM 1495 C CA . ARG A 1 195 ? -3.769 19.697 2.319 1.00 90.12 195 ARG A CA 1
ATOM 1496 C C . ARG A 1 195 ? -4.558 18.575 2.990 1.00 90.12 195 ARG A C 1
ATOM 1498 O O . ARG A 1 195 ? -5.784 18.643 3.051 1.00 90.12 195 ARG A O 1
ATOM 1505 N N . ARG A 1 196 ? -3.884 17.521 3.464 1.00 90.00 196 ARG A N 1
ATOM 1506 C CA . ARG A 1 196 ? -4.531 16.432 4.200 1.00 90.00 196 ARG A CA 1
ATOM 1507 C C . ARG A 1 196 ? -5.026 16.927 5.556 1.00 90.00 196 ARG A C 1
ATOM 1509 O O . ARG A 1 196 ? -4.564 17.929 6.097 1.00 90.00 196 ARG A O 1
ATOM 1516 N N . GLN A 1 197 ? -5.960 16.178 6.119 1.00 87.88 197 GLN A N 1
ATOM 1517 C CA . GLN A 1 197 ? -6.397 16.352 7.495 1.00 87.88 197 GLN A CA 1
ATOM 1518 C C . GLN A 1 197 ? -5.832 15.213 8.336 1.00 87.88 197 GLN A C 1
ATOM 1520 O O . GLN A 1 197 ? -5.689 14.088 7.853 1.00 87.88 197 GLN A O 1
ATOM 1525 N N . MET A 1 198 ? -5.477 15.518 9.582 1.00 86.69 198 MET A N 1
ATOM 1526 C CA . MET A 1 198 ? -5.069 14.492 10.534 1.00 86.69 198 MET A CA 1
ATOM 1527 C C . MET A 1 198 ? -6.319 13.746 11.015 1.00 86.69 198 MET A C 1
ATOM 1529 O O . MET A 1 198 ? -7.284 14.415 11.394 1.00 86.69 198 MET A O 1
ATOM 1533 N N . PRO A 1 199 ? -6.327 12.399 11.021 1.00 86.06 199 PRO A N 1
ATOM 1534 C CA . PRO A 1 199 ? -7.385 11.663 11.696 1.00 86.06 199 PRO A CA 1
ATOM 1535 C C . PRO A 1 199 ? -7.403 12.025 13.183 1.00 86.06 199 PRO A C 1
ATOM 1537 O O . PRO A 1 199 ? -6.355 12.251 13.793 1.00 86.06 199 PRO A O 1
ATOM 1540 N N . HIS A 1 200 ? -8.598 12.074 13.763 1.00 89.19 200 HIS A N 1
ATOM 1541 C CA . HIS A 1 200 ? -8.757 12.291 15.194 1.00 89.19 200 HIS A CA 1
ATOM 1542 C C . HIS A 1 200 ? -8.181 11.096 15.963 1.00 89.19 200 HIS A C 1
ATOM 1544 O O . HIS A 1 200 ? -8.573 9.957 15.720 1.00 89.19 200 HIS A O 1
ATOM 1550 N N . LEU A 1 201 ? -7.253 11.345 16.888 1.00 90.50 201 LEU A N 1
ATOM 1551 C CA . LEU A 1 201 ? -6.666 10.291 17.714 1.00 90.50 201 LEU A CA 1
ATOM 1552 C C 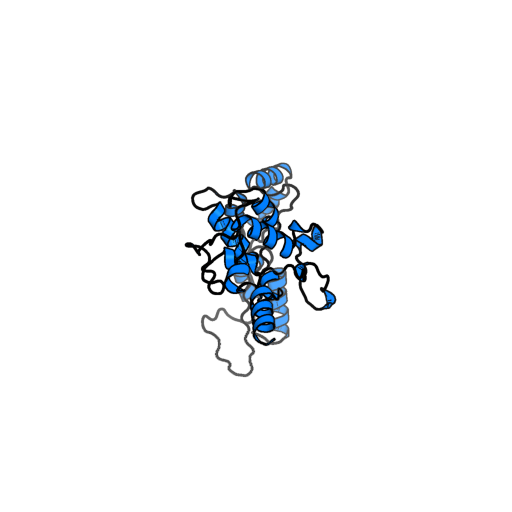. LEU A 1 201 ? -7.552 9.989 18.922 1.00 90.50 201 LEU A C 1
ATOM 1554 O O . LEU A 1 201 ? -8.034 10.907 19.590 1.00 90.50 201 LEU A O 1
ATOM 1558 N N . GLN A 1 202 ? -7.726 8.707 19.230 1.00 88.50 202 GLN A N 1
ATOM 1559 C CA . GLN A 1 202 ? -8.441 8.254 20.420 1.00 88.50 202 GLN A CA 1
ATOM 1560 C C . GLN A 1 202 ? -7.529 8.225 21.651 1.00 88.50 202 GLN A C 1
ATOM 1562 O O . GLN A 1 202 ? -6.318 8.028 21.555 1.00 88.50 202 GLN A O 1
ATOM 1567 N N . SER A 1 203 ? -8.129 8.421 22.826 1.00 89.12 203 SER A N 1
ATOM 1568 C CA . SER A 1 203 ? -7.450 8.412 24.131 1.00 89.12 203 SER A CA 1
ATOM 1569 C C . SER A 1 203 ? -7.558 7.073 24.865 1.00 89.12 203 SER A C 1
ATOM 1571 O O . SER A 1 203 ? -7.239 6.992 26.049 1.00 89.12 203 SER A O 1
ATOM 1573 N N . HIS A 1 204 ? -8.066 6.037 24.203 1.00 90.19 204 HIS A N 1
ATOM 1574 C CA . HIS A 1 204 ? -8.212 4.698 24.758 1.00 90.19 204 HIS A CA 1
ATOM 1575 C C . HIS A 1 204 ? -7.979 3.660 23.662 1.00 90.19 204 HIS A C 1
ATOM 1577 O O . HIS A 1 204 ? -8.062 3.953 22.473 1.00 90.19 204 HIS A O 1
ATOM 1583 N N . LEU A 1 205 ? -7.680 2.435 24.083 1.00 91.62 205 LEU A N 1
ATOM 1584 C CA . LEU A 1 205 ? -7.579 1.285 23.192 1.00 91.62 205 LEU A CA 1
ATOM 1585 C C . LEU A 1 205 ? -8.901 0.523 23.176 1.00 91.62 205 LEU A C 1
ATOM 1587 O O . LEU A 1 205 ? -9.494 0.323 24.241 1.00 91.62 205 LEU A O 1
ATOM 1591 N N . PHE A 1 206 ? -9.303 0.009 22.015 1.00 91.38 206 PHE A N 1
ATOM 1592 C CA . PHE A 1 206 ? -10.500 -0.829 21.899 1.00 91.38 206 PHE A CA 1
ATOM 1593 C C . PHE A 1 206 ? -10.471 -2.015 22.878 1.00 91.38 206 PHE A C 1
ATOM 1595 O O . PHE A 1 206 ? -11.429 -2.235 23.612 1.00 91.38 206 PHE A O 1
ATOM 1602 N N . ASN A 1 207 ? -9.328 -2.695 23.025 1.00 89.31 207 ASN A N 1
ATOM 1603 C CA . ASN A 1 207 ? -9.176 -3.794 23.997 1.00 89.31 207 ASN A CA 1
ATOM 1604 C C . ASN A 1 207 ? -9.367 -3.397 25.477 1.00 89.31 207 ASN A C 1
ATOM 1606 O O . ASN A 1 207 ? -9.580 -4.272 26.317 1.00 89.31 207 ASN A O 1
ATOM 1610 N N . ASN A 1 208 ? -9.276 -2.109 25.826 1.00 88.88 208 ASN A N 1
ATOM 1611 C CA . ASN A 1 208 ? -9.585 -1.627 27.179 1.00 88.88 208 ASN A CA 1
ATOM 1612 C C . ASN A 1 208 ? -11.079 -1.319 27.349 1.00 88.88 208 ASN A C 1
ATOM 1614 O O . ASN A 1 208 ? -11.583 -1.319 28.475 1.00 88.88 208 ASN A O 1
ATOM 1618 N N . TRP A 1 209 ? -11.759 -1.029 26.240 1.00 88.88 209 TRP A N 1
ATOM 1619 C CA . TRP A 1 209 ? -13.189 -0.762 26.172 1.00 88.88 209 TRP A CA 1
ATOM 1620 C C . TRP A 1 209 ? -13.992 -2.070 26.108 1.00 88.88 209 TRP A C 1
ATOM 1622 O O . TRP A 1 209 ? -14.832 -2.298 26.973 1.00 88.88 209 TRP A O 1
ATOM 1632 N N . ALA A 1 210 ? -13.668 -2.973 25.175 1.00 88.06 210 ALA A N 1
ATOM 1633 C CA . ALA A 1 210 ? -14.467 -4.161 24.853 1.00 88.06 210 ALA A CA 1
ATOM 1634 C C . ALA A 1 210 ? -14.860 -5.034 26.065 1.00 88.06 210 ALA A C 1
ATOM 1636 O O . ALA A 1 210 ? -16.045 -5.324 26.204 1.00 88.06 210 ALA A O 1
ATOM 1637 N N . PRO A 1 211 ? -13.965 -5.377 27.019 1.00 83.94 211 PRO A N 1
ATOM 1638 C CA . PRO A 1 211 ? -14.331 -6.226 28.160 1.00 83.94 211 PRO A CA 1
ATOM 1639 C C . PRO A 1 211 ? -15.345 -5.608 29.132 1.00 83.94 211 PRO A C 1
ATOM 1641 O O . PRO A 1 211 ? -15.858 -6.309 29.997 1.00 83.94 211 PRO A O 1
ATOM 1644 N N . LYS A 1 212 ? -15.583 -4.292 29.058 1.00 83.25 212 LYS A N 1
ATOM 1645 C CA . LYS A 1 212 ? -16.595 -3.601 29.873 1.00 83.25 212 LYS A CA 1
ATOM 1646 C C . LYS A 1 212 ? -17.989 -3.662 29.241 1.00 83.25 212 LYS A C 1
ATOM 1648 O O . LYS A 1 212 ? -18.962 -3.349 29.915 1.00 83.25 212 LYS A O 1
ATOM 1653 N N . HIS A 1 213 ? -18.059 -4.029 27.962 1.00 78.81 213 HIS A N 1
ATOM 1654 C CA . HIS A 1 213 ? -19.262 -3.985 27.132 1.00 78.81 213 HIS A CA 1
ATOM 1655 C C . HIS A 1 213 ? -19.626 -5.347 26.528 1.00 78.81 213 HIS A C 1
ATOM 1657 O O . HIS A 1 213 ? -20.639 -5.463 25.848 1.00 78.81 213 HIS A O 1
ATOM 1663 N N . THR A 1 214 ? -18.839 -6.388 26.801 1.00 74.06 214 THR A N 1
ATOM 1664 C CA . THR A 1 214 ? -19.174 -7.774 26.478 1.00 74.06 214 THR A CA 1
ATOM 1665 C C . THR A 1 214 ? -19.566 -8.535 27.743 1.00 74.06 214 THR A C 1
ATOM 1667 O O . THR A 1 214 ? -19.059 -8.283 28.836 1.00 74.06 214 THR A O 1
ATOM 1670 N N . CYS A 1 215 ? -20.443 -9.531 27.603 1.00 59.56 215 CYS A N 1
ATOM 1671 C CA . CYS A 1 215 ? -20.733 -10.492 28.675 1.00 59.56 215 CYS A CA 1
ATOM 1672 C C . CYS A 1 215 ? -19.551 -11.455 28.927 1.00 59.56 215 CYS A C 1
ATOM 1674 O O . CYS A 1 215 ? -19.547 -12.214 29.900 1.00 59.56 215 CYS A O 1
ATOM 1676 N N . ALA A 1 216 ? -18.543 -11.433 28.050 1.00 55.03 216 ALA A N 1
ATOM 1677 C CA . ALA A 1 216 ? -17.336 -12.234 28.138 1.00 55.03 216 ALA A CA 1
ATOM 1678 C C . ALA A 1 216 ? -16.360 -11.652 29.169 1.00 55.03 216 ALA A C 1
ATOM 1680 O O . ALA A 1 216 ? -15.562 -10.751 28.902 1.00 55.03 216 ALA A O 1
ATOM 1681 N N . ARG A 1 217 ? -16.377 -12.231 30.372 1.00 53.28 217 ARG A N 1
ATOM 1682 C CA . ARG A 1 217 ? -15.307 -12.059 31.362 1.00 53.28 217 ARG A CA 1
ATOM 1683 C C . ARG A 1 217 ? -13.970 -12.413 30.699 1.00 53.28 217 ARG A C 1
ATOM 1685 O O . ARG A 1 217 ? -13.905 -13.453 30.046 1.00 53.28 217 ARG A O 1
ATOM 1692 N N . LYS A 1 218 ? -12.914 -11.603 30.905 1.00 50.50 218 LYS A N 1
ATOM 1693 C CA . LYS A 1 218 ? -11.518 -11.933 30.531 1.00 50.50 218 LYS A CA 1
ATOM 1694 C C . LYS A 1 218 ? -11.210 -13.366 30.979 1.00 50.50 218 LYS A C 1
ATOM 1696 O O . LYS A 1 218 ? -10.904 -13.603 32.144 1.00 50.50 218 LYS A O 1
ATOM 1701 N N . THR A 1 219 ? -11.354 -14.322 30.078 1.00 49.22 219 THR A N 1
ATOM 1702 C CA . THR A 1 219 ? -11.116 -15.736 30.336 1.00 49.22 219 THR A CA 1
ATOM 1703 C C . THR A 1 219 ? -9.999 -16.140 29.398 1.00 49.22 219 THR A C 1
ATOM 1705 O O . THR A 1 219 ? -10.111 -16.035 28.184 1.00 49.22 219 THR A O 1
ATOM 1708 N N . SER A 1 220 ? -8.868 -16.529 29.982 1.00 52.78 220 SER A N 1
ATOM 1709 C CA . SER A 1 220 ? -7.653 -16.913 29.255 1.00 52.78 220 SER A CA 1
ATOM 1710 C C . SER A 1 220 ? -7.777 -18.269 28.548 1.00 52.78 220 SER A C 1
ATOM 1712 O O . SER A 1 220 ? -6.831 -18.726 27.917 1.00 52.78 220 SER A O 1
ATOM 1714 N N . SER A 1 221 ? -8.926 -18.930 28.675 1.00 55.78 221 SER A N 1
ATOM 1715 C CA . SER A 1 221 ? -9.237 -20.223 28.080 1.00 55.78 221 SER A CA 1
ATOM 1716 C C . SER A 1 221 ? -10.344 -20.052 27.050 1.00 55.78 221 SER A C 1
ATOM 1718 O O . SER A 1 221 ? -11.381 -19.476 27.381 1.00 55.78 221 SER A O 1
ATOM 1720 N N . VAL A 1 222 ? -10.157 -20.607 25.849 1.00 58.91 222 VAL A N 1
ATOM 1721 C CA . VAL A 1 222 ? -11.245 -20.780 24.877 1.00 58.91 222 VAL A CA 1
ATOM 1722 C C . VAL A 1 222 ? -12.380 -21.516 25.594 1.00 58.91 222 VAL A C 1
ATOM 1724 O O . VAL A 1 222 ? -12.160 -22.643 26.051 1.00 58.91 222 VAL A O 1
ATOM 1727 N N . PRO A 1 223 ? -13.553 -20.892 25.780 1.00 60.12 223 PRO A N 1
ATOM 1728 C CA . PRO A 1 223 ? -14.646 -21.546 26.469 1.00 60.12 223 PRO A CA 1
ATOM 1729 C C . PRO A 1 223 ? -15.059 -22.777 25.661 1.00 60.12 223 PRO A C 1
ATOM 1731 O O . PRO A 1 223 ? -15.262 -22.724 24.447 1.00 60.12 223 PRO A O 1
ATOM 1734 N N . ARG A 1 224 ? -15.108 -23.921 26.342 1.00 59.06 224 ARG A N 1
ATOM 1735 C CA . ARG A 1 224 ? -15.585 -25.174 25.761 1.00 59.06 224 ARG A CA 1
ATOM 1736 C C . ARG A 1 224 ? -17.042 -24.937 25.355 1.00 59.06 224 ARG A C 1
ATOM 1738 O O . ARG A 1 224 ? -17.786 -24.361 26.145 1.00 59.06 224 ARG A O 1
ATOM 1745 N N . SER A 1 225 ? -17.422 -25.305 24.127 1.00 59.34 225 SER A N 1
ATOM 1746 C CA . SER A 1 225 ? -18.816 -25.202 23.680 1.00 59.34 225 SER A CA 1
ATOM 1747 C C . SER A 1 225 ? -19.667 -26.078 24.588 1.00 59.34 225 SER A C 1
ATOM 1749 O O . SER A 1 225 ? -19.661 -27.297 24.462 1.00 59.34 225 SER A O 1
ATOM 1751 N N . ASP A 1 226 ? -20.299 -25.446 25.567 1.00 59.75 226 ASP A N 1
ATOM 1752 C CA . ASP A 1 226 ? -21.105 -26.100 26.580 1.00 59.75 226 ASP A CA 1
ATOM 1753 C C . ASP A 1 226 ? -22.447 -25.362 26.616 1.00 59.75 226 ASP A C 1
ATOM 1755 O O . ASP A 1 226 ? -22.498 -24.131 26.716 1.00 59.75 226 ASP A O 1
ATOM 1759 N N . ASN A 1 227 ? -23.538 -26.112 26.463 1.00 58.25 227 ASN A N 1
ATOM 1760 C CA . ASN A 1 227 ? -24.922 -25.629 26.540 1.00 58.25 227 ASN A CA 1
ATOM 1761 C C . ASN A 1 227 ? -25.340 -24.531 25.537 1.00 58.25 227 ASN A C 1
ATOM 1763 O O . ASN A 1 227 ? -25.880 -23.499 25.932 1.00 58.25 227 ASN A O 1
ATOM 1767 N N . GLY A 1 228 ? -25.137 -24.737 24.230 1.00 68.50 228 GLY A N 1
ATOM 1768 C CA . GLY A 1 228 ? -25.781 -23.910 23.190 1.00 68.50 228 GLY A CA 1
ATOM 1769 C C . GLY A 1 228 ? -25.291 -22.458 23.081 1.00 68.50 228 GLY A C 1
ATOM 1770 O O . GLY A 1 228 ? -25.859 -21.677 22.317 1.00 68.50 228 GLY A O 1
ATOM 1771 N N . LYS A 1 229 ? -24.231 -22.086 23.809 1.00 70.31 229 LYS A N 1
ATOM 1772 C CA . LYS A 1 229 ? -23.600 -20.763 23.718 1.00 70.31 229 LYS A CA 1
ATOM 1773 C C . LYS A 1 229 ? -22.768 -20.645 22.443 1.00 70.31 229 LYS A C 1
ATOM 1775 O O . LYS A 1 229 ? -21.948 -21.516 22.144 1.00 70.31 229 LYS A O 1
ATOM 1780 N N . LYS A 1 230 ? -22.977 -19.556 21.699 1.00 78.19 230 LYS A N 1
ATOM 1781 C CA . LYS A 1 230 ? -22.220 -19.229 20.487 1.00 78.19 230 LYS A CA 1
ATOM 1782 C C . LYS A 1 230 ? -21.039 -18.339 20.856 1.00 78.19 230 LYS A C 1
ATOM 1784 O O . LYS A 1 230 ? -21.224 -17.312 21.500 1.00 78.19 230 LYS A O 1
ATOM 1789 N N . TYR A 1 231 ? -19.843 -18.723 20.427 1.00 81.25 231 TYR A N 1
ATOM 1790 C CA . TYR A 1 231 ? -18.622 -17.955 20.667 1.00 81.25 231 TYR A CA 1
ATOM 1791 C C . TYR A 1 231 ? -18.141 -17.284 19.392 1.00 81.25 231 TYR A C 1
ATOM 1793 O O . TYR A 1 231 ? -18.236 -17.862 18.307 1.00 81.25 231 TYR A O 1
ATOM 1801 N N . VAL A 1 232 ? -17.595 -16.080 19.534 1.00 85.94 232 VAL A N 1
ATOM 1802 C CA . VAL A 1 232 ? -16.978 -15.338 18.434 1.00 85.94 232 VAL A CA 1
ATOM 1803 C C . VAL A 1 232 ? -15.697 -14.662 18.909 1.00 85.94 232 VAL A C 1
ATOM 1805 O O . VAL A 1 232 ? -15.620 -14.137 20.015 1.00 85.94 232 VAL A O 1
ATOM 1808 N N . VAL A 1 233 ? -14.667 -14.679 18.064 1.00 86.25 233 VAL A N 1
ATOM 1809 C CA . VAL A 1 233 ? -13.439 -13.917 18.304 1.00 86.25 233 VAL A CA 1
ATOM 1810 C C . VAL A 1 233 ? -13.465 -12.700 17.399 1.00 86.25 233 VAL A C 1
ATOM 1812 O O . VAL A 1 233 ? -13.401 -12.831 16.178 1.00 86.25 233 VAL A O 1
ATOM 1815 N N . LEU A 1 234 ? -13.536 -11.517 18.002 1.00 87.00 234 LEU A N 1
ATOM 1816 C CA . LEU A 1 234 ? -13.395 -10.264 17.278 1.00 87.00 234 LEU A CA 1
ATOM 1817 C C . LEU A 1 234 ? -11.937 -9.802 17.325 1.00 87.00 234 LEU A C 1
ATOM 1819 O O . LEU A 1 234 ? -11.393 -9.523 18.394 1.00 87.00 234 LEU A O 1
ATOM 1823 N N . TRP A 1 235 ? -11.311 -9.711 16.154 1.00 89.38 235 TRP A N 1
ATOM 1824 C CA . TRP A 1 235 ? -9.965 -9.172 16.005 1.00 89.38 235 TRP A CA 1
ATOM 1825 C C . TRP A 1 235 ? -10.031 -7.735 15.483 1.00 89.38 235 TRP A C 1
ATOM 1827 O O . TRP A 1 235 ? -10.330 -7.513 14.311 1.00 89.38 235 TRP A O 1
ATOM 1837 N N . ALA A 1 236 ? -9.726 -6.760 16.340 1.00 91.44 236 ALA A N 1
ATOM 1838 C CA . ALA A 1 236 ? -9.562 -5.373 15.914 1.00 91.44 236 ALA A CA 1
ATOM 1839 C C . ALA A 1 236 ? -8.189 -5.181 15.255 1.00 91.44 236 ALA A C 1
ATOM 1841 O O . ALA A 1 236 ? -7.150 -5.505 15.840 1.00 91.44 236 ALA A O 1
ATOM 1842 N N . ASP A 1 237 ? -8.171 -4.646 14.033 1.00 92.19 237 ASP A N 1
ATOM 1843 C CA . ASP A 1 237 ? -6.924 -4.264 13.375 1.00 92.19 237 ASP A CA 1
ATOM 1844 C C . ASP A 1 237 ? -6.246 -3.068 14.080 1.00 92.19 237 ASP A C 1
ATOM 1846 O O . ASP A 1 237 ? -6.771 -2.490 15.029 1.00 92.19 237 ASP A O 1
ATOM 1850 N N . SER A 1 238 ? -5.048 -2.679 13.630 1.00 89.56 238 SER A N 1
ATOM 1851 C CA . SER A 1 238 ? -4.299 -1.583 14.266 1.00 89.56 238 SER A CA 1
ATOM 1852 C C . SER A 1 238 ? -5.009 -0.225 14.220 1.00 89.56 238 SER A C 1
ATOM 1854 O O . SER A 1 238 ? -4.751 0.603 15.083 1.00 89.56 238 SER A O 1
ATOM 1856 N N . PHE A 1 239 ? -5.865 0.020 13.229 1.00 90.06 239 PHE A N 1
ATOM 1857 C CA . PHE A 1 239 ? -6.658 1.237 13.101 1.00 90.06 239 PHE A CA 1
ATOM 1858 C C . PHE A 1 239 ? -7.862 1.205 14.045 1.00 90.06 239 PHE A C 1
ATOM 1860 O O . PHE A 1 239 ? -8.037 2.136 14.835 1.00 90.06 239 PHE A O 1
ATOM 1867 N N . SER A 1 240 ? -8.634 0.114 14.034 1.00 92.69 240 SER A N 1
ATOM 1868 C CA . SER A 1 240 ? -9.759 -0.071 14.960 1.00 92.69 240 SER A CA 1
ATOM 1869 C C . SER A 1 240 ? -9.326 -0.129 16.419 1.00 92.69 240 SER A C 1
ATOM 1871 O O . SER A 1 240 ? -10.081 0.228 17.314 1.00 92.69 240 SER A O 1
ATOM 1873 N N . GLN A 1 241 ? -8.090 -0.549 16.674 1.00 92.12 241 GLN A N 1
ATOM 1874 C CA . GLN A 1 241 ? -7.553 -0.669 18.018 1.00 92.12 241 GLN A CA 1
ATOM 1875 C C . GLN A 1 241 ? -7.220 0.678 18.682 1.00 92.12 241 GLN A C 1
ATOM 1877 O O . GLN A 1 241 ? -7.269 0.748 19.913 1.00 92.12 241 GLN A O 1
ATOM 1882 N N . SER A 1 242 ? -6.816 1.705 17.922 1.00 90.44 242 SER A N 1
ATOM 1883 C CA . SER A 1 242 ? -6.217 2.936 18.480 1.00 90.44 242 SER A CA 1
ATOM 1884 C C . SER A 1 242 ? -6.593 4.255 17.788 1.00 90.44 242 SER A C 1
ATOM 1886 O O . SER A 1 242 ? -6.198 5.314 18.282 1.00 90.44 242 SER A O 1
ATOM 1888 N N . ILE A 1 243 ? -7.305 4.230 16.656 1.00 90.00 243 ILE A N 1
ATOM 1889 C CA . ILE A 1 243 ? -7.679 5.440 15.901 1.00 90.00 243 ILE A CA 1
ATOM 1890 C C . ILE A 1 243 ? -9.193 5.604 15.810 1.00 90.00 243 ILE A C 1
ATOM 1892 O O . ILE A 1 243 ? -9.694 6.670 16.152 1.00 90.00 243 ILE A O 1
ATOM 1896 N N . ASN A 1 244 ? -9.915 4.595 15.324 1.00 90.44 244 ASN A N 1
ATOM 1897 C CA . ASN A 1 244 ? -11.373 4.640 15.260 1.00 90.44 244 ASN A CA 1
ATOM 1898 C C . ASN A 1 244 ? -11.973 3.259 15.530 1.00 90.44 244 ASN A C 1
ATOM 1900 O O . ASN A 1 244 ? -11.984 2.395 14.656 1.00 90.44 244 ASN A O 1
ATOM 1904 N N . ASP A 1 245 ? -12.492 3.091 16.738 1.00 92.62 245 ASP A N 1
ATOM 1905 C CA . ASP A 1 245 ? -13.111 1.863 17.214 1.00 92.62 245 ASP A CA 1
ATOM 1906 C C . ASP A 1 245 ? -14.624 1.754 16.956 1.00 92.62 245 ASP A C 1
ATOM 1908 O O . ASP A 1 245 ? -15.181 0.709 17.268 1.00 92.62 245 ASP A O 1
ATOM 1912 N N . GLU A 1 246 ? -15.284 2.752 16.354 1.00 92.56 246 GLU A N 1
ATOM 1913 C CA . GLU A 1 246 ? -16.744 2.788 16.126 1.00 92.56 246 GLU A CA 1
ATOM 1914 C C . GLU A 1 246 ? -17.269 1.497 15.481 1.00 92.56 246 GLU A C 1
ATOM 1916 O O . GLU A 1 246 ? -18.008 0.749 16.115 1.00 92.56 246 GLU A O 1
ATOM 1921 N N . GLY A 1 247 ? -16.756 1.128 14.303 1.00 92.81 247 GLY A N 1
ATOM 1922 C CA . GLY A 1 247 ? -17.188 -0.103 13.632 1.00 92.81 247 GLY A CA 1
ATOM 1923 C C . GLY A 1 247 ? -16.880 -1.390 14.413 1.00 92.81 247 GLY A C 1
ATOM 1924 O O . GLY A 1 247 ? -17.596 -2.381 14.282 1.00 92.81 247 GLY A O 1
ATOM 1925 N N . ALA A 1 248 ? -15.841 -1.398 15.257 1.00 93.06 248 ALA A N 1
ATOM 1926 C CA . ALA A 1 248 ? -15.538 -2.547 16.113 1.00 93.06 248 ALA A CA 1
ATOM 1927 C C . ALA A 1 248 ? -16.503 -2.645 17.310 1.00 93.06 248 ALA A C 1
ATOM 1929 O O . ALA A 1 248 ? -16.804 -3.749 17.766 1.00 93.06 248 ALA A O 1
ATOM 1930 N N . ARG A 1 249 ? -17.010 -1.510 17.805 1.00 92.06 249 ARG A N 1
ATOM 1931 C CA . ARG A 1 249 ? -18.051 -1.455 18.841 1.00 92.06 249 ARG A CA 1
ATOM 1932 C C . ARG A 1 249 ? -19.403 -1.880 18.291 1.00 92.06 249 ARG A C 1
ATOM 1934 O O . ARG A 1 249 ? -20.035 -2.736 18.901 1.00 92.06 249 ARG A O 1
ATOM 1941 N N . ASP A 1 250 ? -19.781 -1.363 17.126 1.00 93.94 250 ASP A N 1
ATOM 1942 C CA . ASP A 1 250 ? -21.032 -1.725 16.453 1.00 93.94 250 ASP A CA 1
ATOM 1943 C C . ASP A 1 250 ? -21.073 -3.232 16.169 1.00 93.94 250 ASP A C 1
ATOM 1945 O O . ASP A 1 250 ? -22.085 -3.899 16.380 1.00 93.94 250 ASP A O 1
ATOM 1949 N N . MET A 1 251 ? -19.932 -3.810 15.776 1.00 92.88 251 MET A N 1
ATOM 1950 C CA . MET A 1 251 ? -19.800 -5.255 15.603 1.00 92.88 251 MET A CA 1
ATOM 1951 C C . MET A 1 251 ? -20.043 -6.023 16.911 1.00 92.88 251 MET A C 1
ATOM 1953 O O . MET A 1 251 ? -20.724 -7.046 16.893 1.00 92.88 251 MET A O 1
ATOM 1957 N N . ILE A 1 252 ? -19.518 -5.548 18.049 1.00 90.62 252 ILE A N 1
ATOM 1958 C CA . ILE A 1 252 ? -19.804 -6.157 19.359 1.00 90.62 252 ILE A CA 1
ATOM 1959 C C . ILE A 1 252 ? -21.299 -6.095 19.665 1.00 90.62 252 ILE A C 1
ATOM 1961 O O . ILE A 1 252 ? -21.866 -7.107 20.071 1.00 90.62 252 ILE A O 1
ATOM 1965 N N . GLU A 1 253 ? -21.938 -4.945 19.461 1.00 89.81 253 GLU A N 1
ATOM 1966 C CA . GLU A 1 253 ? -23.364 -4.768 19.740 1.00 89.81 253 GLU A CA 1
ATOM 1967 C C . GLU A 1 253 ? -24.223 -5.737 18.917 1.00 89.81 253 GLU A C 1
ATOM 1969 O O . GLU A 1 253 ? -25.034 -6.477 19.479 1.00 89.81 253 GLU A O 1
ATOM 1974 N N . VAL A 1 254 ? -23.977 -5.825 17.607 1.00 92.06 254 VAL A N 1
ATOM 1975 C CA . VAL A 1 254 ? -24.683 -6.754 16.711 1.00 92.06 254 VAL A CA 1
ATOM 1976 C C . VAL A 1 254 ? -24.466 -8.213 17.125 1.00 92.06 254 VAL A C 1
ATOM 1978 O O . VAL A 1 254 ? -25.416 -8.997 17.146 1.00 92.06 254 VAL A O 1
ATOM 1981 N N . LEU A 1 255 ? -23.236 -8.595 17.479 1.00 90.19 255 LEU A N 1
ATOM 1982 C CA . LEU A 1 255 ? -22.916 -9.965 17.890 1.00 90.19 255 LEU A CA 1
ATOM 1983 C C . LEU A 1 255 ? -23.594 -10.338 19.213 1.00 90.19 255 LEU A C 1
ATOM 1985 O O . LEU A 1 255 ? -24.158 -11.428 19.321 1.00 90.19 255 LEU A O 1
ATOM 1989 N N . VAL A 1 256 ? -23.604 -9.428 20.189 1.00 86.12 256 VAL A N 1
ATOM 1990 C CA . VAL A 1 256 ? -24.291 -9.632 21.471 1.00 86.12 256 VAL A CA 1
ATOM 1991 C C . VAL A 1 256 ? -25.802 -9.763 21.260 1.00 86.12 256 VAL A C 1
ATOM 1993 O O . VAL A 1 256 ? -26.409 -10.692 21.794 1.00 86.12 256 VAL A O 1
ATOM 1996 N N . LEU A 1 257 ? -26.408 -8.909 20.425 1.00 87.50 257 LEU A N 1
ATOM 1997 C CA . LEU A 1 257 ? -27.830 -9.003 20.067 1.00 87.50 257 LEU A CA 1
ATOM 1998 C C . LEU A 1 257 ? -28.172 -10.319 19.352 1.00 87.50 257 LEU A C 1
ATOM 2000 O O . LEU A 1 257 ? -29.242 -10.883 19.568 1.00 87.50 257 LEU A O 1
ATOM 2004 N N . ALA A 1 258 ? -27.251 -10.847 18.544 1.00 88.94 258 ALA A N 1
ATOM 2005 C CA . ALA A 1 258 ? -27.396 -12.138 17.872 1.00 88.94 258 ALA A CA 1
ATOM 2006 C C . ALA A 1 258 ? -27.138 -13.358 18.789 1.00 88.94 258 ALA A C 1
ATOM 2008 O O . ALA A 1 258 ? -27.182 -14.505 18.327 1.00 88.94 258 ALA A O 1
ATOM 2009 N N . GLY A 1 259 ? -26.882 -13.133 20.084 1.00 84.69 259 GLY A N 1
ATOM 2010 C CA . GLY A 1 259 ? -26.675 -14.175 21.090 1.00 84.69 259 GLY A CA 1
ATOM 2011 C C . GLY A 1 259 ? -25.268 -14.777 21.093 1.00 84.69 259 GLY A C 1
ATOM 2012 O O . GLY A 1 259 ? -25.087 -15.888 21.599 1.00 84.69 259 GLY A O 1
ATOM 2013 N N . TYR A 1 260 ? -24.283 -14.082 20.516 1.00 84.00 260 TYR A N 1
ATOM 2014 C CA . TYR A 1 260 ? -22.876 -14.448 20.652 1.00 84.00 260 TYR A CA 1
ATOM 2015 C C . TYR A 1 260 ? -22.291 -13.884 21.950 1.00 84.00 260 TYR A C 1
ATOM 2017 O O . TYR A 1 260 ? -22.654 -12.800 22.409 1.00 84.00 260 TYR A O 1
ATOM 2025 N N . THR A 1 261 ? -21.358 -14.641 22.521 1.00 70.81 261 THR A N 1
ATOM 2026 C CA . THR A 1 261 ? -20.541 -14.261 23.680 1.00 70.81 261 THR A CA 1
ATOM 2027 C C . THR A 1 261 ? -19.068 -14.225 23.334 1.00 70.81 261 THR A C 1
ATOM 2029 O O . THR A 1 261 ? -18.627 -15.084 22.534 1.00 70.81 261 THR A O 1
#

Secondary structure (DSSP, 8-state):
-HHHHHHHHHHSS---HHHHSS-TT----B--SS---TTTTTBHHHHHTT-----GGGS--GGGTPPPPHHHHHH--GGGSHHHHHHHHHHHHHTSS---TT-HHHHHHHHT-----HHHHH-TT---HHHHHHHHHHHHTTTSPPPHHHHHHHTHHHHHHHHHHSTTHHHHHHHHTTSHHHHHHHHHHHT--TTS-PPPPPSS-HHHHGGGTSS----SS-----TT-B-------HHHHHT--HHHHHHHHHHHHTTB-

Solvent-accessible surface area (backbone atoms only — not comparable to full-atom values): 15060 Å² total; per-residue (Å²): 115,68,68,62,53,56,50,49,49,63,73,66,47,72,72,60,59,84,75,70,69,53,66,90,55,58,45,88,40,66,44,59,100,66,61,54,42,80,94,27,86,27,16,52,36,56,48,40,59,39,65,81,70,82,52,63,42,72,42,91,38,62,92,76,77,42,68,51,36,64,44,18,71,74,66,71,42,61,47,45,21,60,58,36,32,33,52,53,47,36,35,41,32,36,40,74,91,32,70,53,70,76,41,65,68,56,48,64,36,47,65,67,55,81,55,78,45,54,52,44,73,70,37,91,57,63,42,43,61,36,59,50,50,51,44,45,53,49,62,46,37,59,98,46,86,72,61,55,35,57,60,54,60,73,40,37,62,60,54,36,43,51,27,13,69,41,86,62,44,16,60,53,52,52,54,50,54,69,39,63,72,56,33,36,49,51,24,54,70,38,64,40,70,61,89,60,78,81,79,69,55,27,70,47,38,40,83,73,50,48,61,80,77,45,92,45,68,96,60,99,57,86,77,73,86,60,88,90,59,41,76,68,88,86,83,70,50,69,53,32,29,18,43,56,37,63,72,60,49,54,50,50,54,54,38,46,74,73,58,38,72

Foldseek 3Di:
DVVVVVVVCVVPVPDPCVVVVDPVQFDWDAADVADQPVVQPRTPLSQLVLDPPPCQLCDPPVVVVAHHQVQCVVPVDLLQTLNVLSVVVNCCRSCDPHPDLQDPSNCVSCVSRPQPQSCCVHPPSNHRSSSVSRVSVCRNCPVHDDQLLCVCVVCVLVVLVCQQADPCSLVVVQVQQVDLVSQQVVCVNSVHDSPDHDQRWHNHFPVVVLCVPAPDDPDPDDDDPDDPAAEDDDDDDSCCGIGNVVVVVVVRVVCVVVRHD

=== Feature glossary ===
Feature key, reading from the visual/contextual features back to the raw sequence:

Rendered structure images. Structure images are PyMOL renders from six orthogonal camera di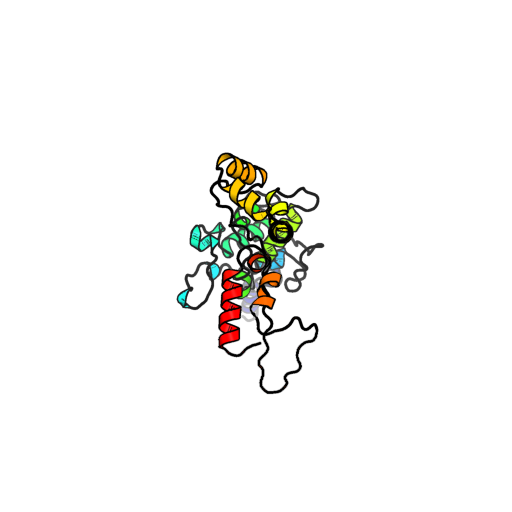rections. Cartoon representation draws helices as coils and strands as arrows; sticks shows the backbone as bonds; surface shows the solvent-excluded envelope. Rainbow coloring maps sequence position to hue (blue→red, N→C); chain coloring assigns a distinct color per polypeptide.

Contact-map, Ramachandran, and PAE plots. Three diagnostic plots accompany the record. The Cα contact map visualizes the tertiary structure as a 2D adjacency matrix (8 Å cutoff, sequence-local contacts suppressed). The Ramachandran plot shows the distribution of backbone (φ, ψ) torsions, with points in the α and β basins reflecting secondary structure content. The PAE plot shows AlphaFold's inter-residue confidence as a color matrix.

InterPro / GO / CATH / organism. The annotation block draws on four external resources. InterPro: which protein families and domains the sequence belongs to. GO: standardized terms for what the protein does, what process it participates in, and where in the cell it acts. CATH: which structural fold it has in the CATH hierarchy. Organism: the species of origin.

Nearest PDB structures. Structural nearest neighbors (via Foldseek easy-search vs the PDB). Reported per hit: target PDB id, E-value, and alignment TM-score. A TM-score above ~0.5 is the conventional threshold for 'same fold'.

Predicted aligned error. Predicted aligned error is AlphaFold's pairwise confidence. Unlike pLDDT (per-residue), PAE is per-residue-pair and captures whether two parts of the structure are correctly placed relative to each other. Units are ångströms of expected positional error.

Solvent-accessible surface area. SASA measures how much of the protein is reachable by solvent. It is computed by rolling a water-sized probe over the atomic surface and summing the exposed area (Å²). Per-residue SASA distinguishes core (buried, low SASA) from surface (exposed, high SASA) residues; total SASA is a whole-molecule size measure.

B-factor. Crystallographic B-factors measure how much each atom's electron density is smeared out, in Å². They rise in mobile loops and surface residues and fall in the buried interior. In AlphaFold models this column is repurposed to hold pLDDT instead.

pLDDT. For AlphaFold models, the B-factor field carries pLDDT — the model's own estimate of local accuracy on a 0–100 scale. Regions with pLDDT<50 should be treated as essentially unmodeled; they often correspond to intrinsically disordered segments.

Backbone torsions (φ/ψ). φ (phi) and ψ (psi) are the two rotatable backbone dihedrals per residue: φ is the C(i-1)–N–Cα–C torsion, ψ is the N–Cα–C–N(i+1) torsion, both in degrees on (−180°, 180°]. α-helical residues cluster near (−60°, −45°); β-strand residues near (−120°, +130°). A Ramachandran plot is simply a scatter of (φ, ψ) for every residue.

Radius of gyration, Cα contacts, bounding box. Radius of gyration (Rg) is the root-mean-square distance of Cα atoms from their centroid — a single number for overall size and compactness. A globular domain of N residues has Rg ≈ 2.2·N^0.38 Å; an extended or disordered chain has a much larger Rg. The Cα contact count is the number of residue pairs whose Cα atoms are within 8 Å and are more than four positions apart in sequence — a standard proxy for tertiary packing density. The bounding box is the smallest axis-aligned box enclosing all Cα atoms.

Secondary structure (3-state, P-SEA). Three-state secondary structure (P-SEA) collapses the eight DSSP classes into helix (a), strand (b), and coil (c). P-SEA assigns these from Cα geometry alone — distances and angles — without requiring backbone oxygens, so it works on any Cα trace.

Secondary structure (8-state, DSSP). Secondary structure is the local, repeating backbone conformation. DSSP classifies it into eight states by reading the hydrogen-bond network: three helix types (H, G, I), two β types (E, B), two non-regular types (T, S), and unstructured coil (-).

Foldseek 3Di. The Foldseek 3Di string encodes local tertiary geometry as a 20-letter alphabet — one character per residue — derived from the relative positions of nearby Cα atoms. Unlike the amino-acid sequence, 3Di is a direct function of the 3D structure, so two proteins with the same fold have similar 3Di strings even at low sequence identity.

mmCIF coordinates. Structure coordinates are given as an mmCIF _atom_site loop: one row per atom with element, residue name, chain id, sequence number, and x/y/z position in Å. Only the four main-chain atoms per residue are included here; side chains are omitted to keep the record compact.

Sequence. This is the polypeptide sequence — one letter per residue, N-terminus first. Length ranges from a few dozen residues for small domains to over a thousand for large multi-domain proteins.